Protein AF-A0A7C6F4A1-F1 (afdb_monomer)

Radius of gyration: 20.86 Å; Cα contacts (8 Å, |Δi|>4): 206; chains: 1; bounding box: 48×62×69 Å

Secondary structure (DSSP, 8-state):
-------PPPPP------------------------EEEEEETTEEEEE--HHHHTTHHHHHHHHHHHHTT-HHHHHHHHHHHHHH-TT-HHHHHHHHHHHHHTT-HHHHHHHHHHHHHHHHHHH-TT--SB--TTSGGGHHHHHHHHHHHHHHHHTT-HHHHHHHHHHHHHH-TT-TT-HHHHTS--

pLDDT: mean 87.5, std 19.45, range [38.66, 98.88]

Structure (mmCIF, N/CA/C/O backbone):
data_AF-A0A7C6F4A1-F1
#
_entry.id   AF-A0A7C6F4A1-F1
#
loop_
_atom_site.group_PDB
_atom_site.id
_atom_site.type_symbol
_atom_site.label_atom_id
_atom_site.label_alt_id
_atom_site.label_comp_id
_atom_site.label_asym_id
_atom_site.label_entity_id
_atom_site.label_seq_id
_atom_site.pdbx_PDB_ins_code
_atom_site.Cartn_x
_atom_site.Cartn_y
_atom_site.Cartn_z
_atom_site.occupancy
_atom_site.B_iso_or_equiv
_atom_site.auth_seq_id
_atom_site.auth_comp_id
_atom_site.auth_asym_id
_atom_site.auth_atom_id
_atom_site.pdbx_PDB_model_num
ATOM 1 N N . MET A 1 1 ? 28.419 -40.756 49.814 1.00 47.19 1 MET A N 1
ATOM 2 C CA . MET A 1 1 ? 27.558 -40.679 48.617 1.00 47.19 1 MET A CA 1
ATOM 3 C C . MET A 1 1 ? 27.209 -39.220 48.431 1.00 47.19 1 MET A C 1
ATOM 5 O O . MET A 1 1 ? 26.424 -38.688 49.200 1.00 47.19 1 MET A O 1
ATOM 9 N N . GLY A 1 2 ? 27.946 -38.553 47.544 1.00 44.50 2 GLY A N 1
ATOM 10 C CA . GLY A 1 2 ? 27.737 -37.148 47.222 1.00 44.50 2 GLY A CA 1
ATOM 11 C C . GLY A 1 2 ? 26.654 -37.008 46.161 1.00 44.50 2 GLY A C 1
ATOM 12 O O . GLY A 1 2 ? 26.571 -37.819 45.241 1.00 44.50 2 GLY A O 1
ATOM 13 N N . SER A 1 3 ? 25.837 -35.975 46.292 1.00 51.97 3 SER A N 1
ATOM 14 C CA . SER A 1 3 ? 25.006 -35.467 45.207 1.00 51.97 3 SER A CA 1
ATOM 15 C C . SER A 1 3 ? 25.102 -33.952 45.277 1.00 51.97 3 SER A C 1
ATOM 17 O O . SER A 1 3 ? 24.502 -33.308 46.131 1.00 51.97 3 SER A O 1
ATOM 19 N N . GLN A 1 4 ? 26.003 -33.431 44.448 1.00 40.75 4 GLN A N 1
ATOM 20 C CA . GLN A 1 4 ? 26.103 -32.024 44.102 1.00 40.75 4 GLN A CA 1
ATOM 21 C C . GLN A 1 4 ? 24.982 -31.751 43.099 1.00 40.75 4 GLN A C 1
ATOM 23 O O . GLN A 1 4 ? 24.929 -32.395 42.054 1.00 40.75 4 GLN A O 1
ATOM 28 N N . SER A 1 5 ? 24.071 -30.849 43.446 1.00 46.41 5 SER A N 1
ATOM 29 C CA . SER A 1 5 ? 23.082 -30.307 42.517 1.00 46.41 5 SER A CA 1
ATOM 30 C C . SER A 1 5 ? 23.697 -29.060 41.895 1.00 46.41 5 SER A C 1
ATOM 32 O O . SER A 1 5 ? 24.007 -28.107 42.608 1.00 46.41 5 SER A O 1
ATOM 34 N N . GLU A 1 6 ? 23.939 -29.114 40.591 1.00 46.62 6 GLU A N 1
ATOM 35 C CA . GLU A 1 6 ? 24.516 -28.034 39.799 1.00 46.62 6 GLU A CA 1
ATOM 36 C C . GLU A 1 6 ? 23.512 -26.882 39.666 1.00 46.62 6 GLU A C 1
ATOM 38 O O . GLU A 1 6 ? 22.433 -27.028 39.091 1.00 46.62 6 GLU A O 1
ATOM 43 N N . ASP A 1 7 ? 23.882 -25.737 40.232 1.00 44.16 7 ASP A N 1
ATOM 44 C CA . ASP A 1 7 ? 23.191 -24.459 40.100 1.00 44.16 7 ASP A CA 1
ATOM 45 C C . ASP A 1 7 ? 23.515 -23.887 38.708 1.00 44.16 7 ASP A C 1
ATOM 47 O O . ASP A 1 7 ? 24.659 -23.535 38.409 1.00 44.16 7 ASP A O 1
ATOM 51 N N . SER A 1 8 ? 22.533 -23.895 37.806 1.00 45.47 8 SER A N 1
ATOM 52 C CA . SER A 1 8 ? 22.678 -23.371 36.443 1.00 45.47 8 SER A CA 1
ATOM 53 C C . SER A 1 8 ? 22.499 -21.847 36.452 1.00 45.47 8 SER A C 1
ATOM 55 O O . SER A 1 8 ? 21.488 -21.375 36.970 1.00 45.47 8 SER A O 1
ATOM 57 N N . PRO A 1 9 ? 23.410 -21.047 35.865 1.00 46.56 9 PRO A N 1
ATOM 58 C CA . PRO A 1 9 ? 23.276 -19.595 35.885 1.00 46.56 9 PRO A CA 1
ATOM 59 C C . PRO A 1 9 ? 22.178 -19.118 34.919 1.00 46.56 9 PRO A C 1
ATOM 61 O O . PRO A 1 9 ? 22.153 -19.496 33.746 1.00 46.56 9 PRO A O 1
ATOM 64 N N . GLU A 1 10 ? 21.286 -18.253 35.417 1.00 45.31 10 GLU A N 1
ATOM 65 C CA . GLU A 1 10 ? 20.300 -17.504 34.625 1.00 45.31 10 GLU A CA 1
ATOM 66 C C . GLU A 1 10 ? 20.962 -16.745 33.452 1.00 45.31 10 GLU A C 1
ATOM 68 O O . GLU A 1 10 ? 22.043 -16.166 33.614 1.00 45.31 10 GLU A O 1
ATOM 73 N N . PRO A 1 11 ? 20.310 -16.660 32.276 1.00 47.09 11 PRO A N 1
ATOM 74 C CA . PRO A 1 11 ? 20.802 -15.836 31.183 1.00 47.09 11 PRO A CA 1
ATOM 75 C C . PRO A 1 11 ? 20.641 -14.339 31.517 1.00 47.09 11 PRO A C 1
ATOM 77 O O . PRO A 1 11 ? 19.654 -13.934 32.140 1.00 47.09 11 PRO A O 1
ATOM 80 N N . PRO A 1 12 ? 21.576 -13.473 31.085 1.00 42.53 12 PRO A N 1
ATOM 81 C CA . PRO A 1 12 ? 21.549 -12.064 31.443 1.00 42.53 12 PRO A CA 1
ATOM 82 C C . PRO A 1 12 ? 20.370 -11.342 30.779 1.00 42.53 12 PRO A C 1
ATOM 84 O O . PRO A 1 12 ? 20.200 -11.363 29.558 1.00 42.53 12 PRO A O 1
ATOM 87 N N . LYS A 1 13 ? 19.584 -10.640 31.602 1.00 45.97 13 LYS A N 1
ATOM 88 C CA . LYS A 1 13 ? 18.534 -9.706 31.177 1.00 45.97 13 LYS A CA 1
ATOM 89 C C . LYS A 1 13 ? 19.158 -8.605 30.316 1.00 45.97 13 LYS A C 1
ATOM 91 O O . LYS A 1 13 ? 19.890 -7.755 30.823 1.00 45.97 13 LYS A O 1
ATOM 96 N N . LYS A 1 14 ? 18.869 -8.612 29.010 1.00 43.69 14 LYS A N 1
ATOM 97 C CA . LYS A 1 14 ? 19.239 -7.521 28.101 1.00 43.69 14 LYS A CA 1
ATOM 98 C C . LYS A 1 14 ? 18.488 -6.259 28.520 1.00 43.69 14 LYS A C 1
ATOM 100 O O . LYS A 1 14 ? 17.294 -6.121 28.288 1.00 43.69 14 LYS A O 1
ATOM 105 N N . GLN A 1 15 ? 19.210 -5.338 29.147 1.00 43.59 15 GLN A N 1
ATOM 106 C CA . GLN A 1 15 ? 18.779 -3.960 29.331 1.00 43.59 15 GLN A CA 1
ATOM 107 C C . GLN A 1 15 ? 18.707 -3.295 27.947 1.00 43.59 15 GLN A C 1
ATOM 109 O O . GLN A 1 15 ? 19.737 -2.903 27.397 1.00 43.59 15 GLN A O 1
ATOM 114 N N . SER A 1 16 ? 17.509 -3.158 27.373 1.00 44.34 16 SER A N 1
ATOM 115 C CA . SER A 1 16 ? 17.256 -2.266 26.236 1.00 44.34 16 SER A CA 1
ATOM 116 C C . SER A 1 16 ? 17.338 -0.819 26.728 1.00 44.34 16 SER A C 1
ATOM 118 O O . SER A 1 16 ? 16.370 -0.149 27.086 1.00 44.34 16 SER A O 1
ATOM 120 N N . GLY A 1 17 ? 18.577 -0.349 26.847 1.00 38.66 17 GLY A N 1
ATOM 121 C CA . GLY A 1 17 ? 18.895 1.013 27.223 1.00 38.66 17 GLY A CA 1
ATOM 122 C C . GLY A 1 17 ? 18.359 1.999 26.192 1.00 38.66 17 GLY A C 1
ATOM 123 O O . GLY A 1 17 ? 18.899 2.114 25.096 1.00 38.66 17 GLY A O 1
ATOM 124 N N . LYS A 1 18 ? 17.334 2.752 26.605 1.00 48.25 18 LYS A N 1
ATOM 125 C CA . LYS A 1 18 ? 17.056 4.152 26.250 1.00 48.25 18 LYS A CA 1
ATOM 126 C C . LYS A 1 18 ? 18.139 4.782 25.361 1.00 48.25 18 LYS A C 1
ATOM 128 O O . LYS A 1 18 ? 19.114 5.346 25.855 1.00 48.25 18 LYS A O 1
ATOM 133 N N . ARG A 1 1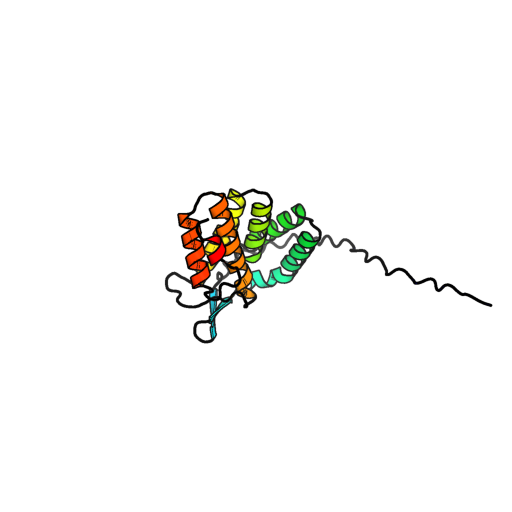9 ? 17.896 4.819 24.054 1.00 46.09 19 ARG A N 1
ATOM 134 C CA . ARG A 1 19 ? 18.470 5.835 23.168 1.00 46.09 19 ARG A CA 1
ATOM 135 C C . ARG A 1 19 ? 17.330 6.569 22.484 1.00 46.09 19 ARG A C 1
ATOM 137 O O . ARG A 1 19 ? 17.070 6.381 21.309 1.00 46.09 19 ARG A O 1
ATOM 144 N N . ARG A 1 20 ? 16.684 7.458 23.249 1.00 49.28 20 ARG A N 1
ATOM 145 C CA . ARG A 1 20 ? 15.907 8.579 22.702 1.00 49.28 20 ARG A CA 1
ATOM 146 C C . ARG A 1 20 ? 16.865 9.385 21.818 1.00 49.28 20 ARG A C 1
ATOM 148 O O . ARG A 1 20 ? 17.638 10.194 22.331 1.00 49.28 20 ARG A O 1
ATOM 155 N N . ARG A 1 21 ? 16.911 9.097 20.516 1.00 49.59 21 ARG A N 1
ATOM 156 C CA . ARG A 1 21 ? 17.791 9.797 19.576 1.00 49.59 21 ARG A CA 1
ATOM 157 C C . ARG A 1 21 ? 17.196 11.169 19.283 1.00 49.59 21 ARG A C 1
ATOM 159 O O . ARG A 1 21 ? 16.275 11.340 18.497 1.00 49.59 21 ARG A O 1
ATOM 166 N N . SER A 1 22 ? 17.768 12.165 19.948 1.00 44.25 22 SER A N 1
ATOM 167 C CA . SER A 1 22 ? 17.528 13.598 19.789 1.00 44.25 22 SER A CA 1
ATOM 168 C C . SER A 1 22 ? 18.050 14.159 18.451 1.00 44.25 22 SER A C 1
ATOM 170 O O . SER A 1 22 ? 18.791 15.138 18.444 1.00 44.25 22 SER A O 1
ATOM 172 N N . TRP A 1 23 ? 17.698 13.558 17.311 1.00 42.97 23 TRP A N 1
ATOM 173 C CA . TRP A 1 23 ? 18.156 14.007 15.982 1.00 42.97 23 TRP A CA 1
ATOM 174 C C . TRP A 1 23 ? 17.093 14.769 15.174 1.00 42.97 23 TRP A C 1
ATOM 176 O O . TRP A 1 23 ? 17.261 15.023 13.981 1.00 42.97 23 TRP A O 1
ATOM 186 N N . ARG A 1 24 ? 16.025 15.227 15.836 1.00 58.34 24 ARG A N 1
ATOM 187 C CA . ARG A 1 24 ? 15.023 16.133 15.258 1.00 58.34 24 ARG A CA 1
ATOM 188 C C . ARG A 1 24 ? 15.577 17.558 15.151 1.00 58.34 24 ARG A C 1
ATOM 190 O O . ARG A 1 24 ? 15.291 18.381 16.009 1.00 58.34 24 ARG A O 1
ATOM 197 N N . ALA A 1 25 ? 16.383 17.827 14.125 1.00 50.88 25 ALA A N 1
ATOM 198 C CA . ALA A 1 25 ? 16.478 19.134 13.461 1.00 50.88 25 ALA A CA 1
ATOM 199 C C . ALA A 1 25 ? 17.537 19.098 12.351 1.00 50.88 25 ALA A C 1
ATOM 201 O O . ALA A 1 25 ? 18.690 19.489 12.540 1.00 50.88 25 ALA A O 1
ATOM 202 N N . ARG A 1 26 ? 17.132 18.698 11.146 1.00 51.25 26 ARG A N 1
ATOM 203 C CA . ARG A 1 26 ? 17.744 19.256 9.940 1.00 51.25 26 ARG A CA 1
ATOM 204 C C . ARG A 1 26 ? 16.689 19.342 8.853 1.00 51.25 26 ARG A C 1
ATOM 206 O O . ARG A 1 26 ? 16.583 18.446 8.025 1.00 51.25 26 ARG A O 1
ATOM 213 N N . GLU A 1 27 ? 15.927 20.434 8.875 1.00 51.59 27 GLU A N 1
ATOM 214 C CA . GLU A 1 27 ? 15.085 20.841 7.751 1.00 51.59 27 GLU A CA 1
ATOM 215 C C . GLU A 1 27 ? 15.966 20.940 6.501 1.00 51.59 27 GLU A C 1
ATOM 217 O O . GLU A 1 27 ? 16.754 21.873 6.321 1.00 51.59 27 GLU A O 1
ATOM 222 N N . LYS A 1 28 ? 15.888 19.922 5.646 1.00 53.34 28 LYS A N 1
ATOM 223 C CA . LYS A 1 28 ? 16.421 19.977 4.290 1.00 53.34 28 LYS A CA 1
ATOM 224 C C . LYS A 1 28 ? 15.253 20.270 3.364 1.00 53.34 28 LYS A C 1
ATOM 226 O O . LYS A 1 28 ? 14.220 19.613 3.447 1.00 53.34 28 LYS A O 1
ATOM 231 N N . LYS A 1 29 ? 15.441 21.256 2.481 1.00 46.91 29 LYS A N 1
ATOM 232 C CA . LYS A 1 29 ? 14.526 21.575 1.377 1.00 46.91 29 LYS A CA 1
ATOM 233 C C . LYS A 1 29 ? 14.031 20.281 0.722 1.00 46.91 29 LYS A C 1
ATOM 235 O O . LYS A 1 29 ? 14.847 19.447 0.334 1.00 46.91 29 LYS A O 1
ATOM 240 N N . HIS A 1 30 ? 12.710 20.143 0.608 1.00 51.19 30 HIS A N 1
ATOM 241 C CA . HIS A 1 30 ? 12.054 19.070 -0.134 1.00 51.19 30 HIS A CA 1
ATOM 242 C C . HIS A 1 30 ? 12.390 19.209 -1.622 1.00 51.19 30 HIS A C 1
ATOM 244 O O . HIS A 1 30 ? 11.673 19.846 -2.388 1.00 51.19 30 HIS A O 1
ATOM 250 N N . GLU A 1 31 ? 13.522 18.647 -2.028 1.00 51.34 31 GLU A N 1
ATOM 251 C CA . GLU A 1 31 ? 13.793 18.365 -3.429 1.00 51.34 31 GLU A CA 1
ATOM 252 C C . GLU A 1 31 ? 12.828 17.248 -3.846 1.00 51.34 31 GLU A C 1
ATOM 254 O O . GLU A 1 31 ? 12.751 16.216 -3.169 1.00 51.34 31 GLU A O 1
ATOM 259 N N . GLN A 1 32 ? 12.032 17.486 -4.895 1.00 51.94 32 GLN A N 1
ATOM 260 C CA . GLN A 1 32 ? 11.095 16.495 -5.424 1.00 51.94 32 GLN A CA 1
ATOM 261 C C . GLN A 1 32 ? 11.903 15.265 -5.831 1.00 51.94 32 GLN A C 1
ATOM 263 O O . GLN A 1 32 ? 12.613 15.266 -6.835 1.00 51.94 32 GLN A O 1
ATOM 268 N N . SER A 1 33 ? 11.862 14.236 -4.989 1.00 57.16 33 SER A N 1
ATOM 269 C CA . SER A 1 33 ? 12.542 12.986 -5.281 1.00 57.16 33 SER A CA 1
ATOM 270 C C . SER A 1 33 ? 11.823 12.329 -6.458 1.00 57.16 33 SER A C 1
ATOM 272 O O . SER A 1 33 ? 10.591 12.371 -6.499 1.00 57.16 33 SER A O 1
ATOM 274 N N . PRO A 1 34 ? 12.548 11.732 -7.423 1.00 68.75 34 PRO A N 1
ATOM 275 C CA . PRO A 1 34 ? 11.898 10.910 -8.438 1.00 68.75 34 PRO A CA 1
ATOM 276 C C . PRO A 1 34 ? 11.061 9.856 -7.709 1.00 68.75 34 PRO A C 1
ATOM 278 O O . PRO A 1 34 ? 11.561 9.278 -6.748 1.00 68.75 34 PRO A O 1
ATOM 281 N N . GLY A 1 35 ? 9.798 9.673 -8.105 1.00 88.50 35 GLY A N 1
ATOM 282 C CA . GLY A 1 35 ? 8.870 8.747 -7.448 1.00 88.50 35 GLY A CA 1
ATOM 283 C C . GLY A 1 35 ? 9.303 7.279 -7.549 1.00 88.50 35 GLY A C 1
ATOM 284 O O . GLY A 1 35 ? 10.360 6.952 -8.093 1.00 88.50 35 GLY A O 1
ATOM 285 N N . ILE A 1 36 ? 8.478 6.370 -7.027 1.00 95.88 36 ILE A N 1
ATOM 286 C CA . ILE A 1 36 ? 8.701 4.926 -7.193 1.00 95.88 36 ILE A CA 1
ATOM 287 C C . ILE A 1 36 ? 8.601 4.577 -8.682 1.00 95.88 36 ILE A C 1
ATOM 289 O O . ILE A 1 36 ? 7.742 5.087 -9.398 1.00 95.88 36 ILE A O 1
ATOM 293 N N . THR A 1 37 ? 9.489 3.704 -9.148 1.00 96.62 37 THR A N 1
ATOM 294 C CA . THR A 1 37 ? 9.519 3.215 -10.534 1.00 96.62 37 THR A CA 1
ATOM 295 C C . THR A 1 37 ? 9.604 1.695 -10.550 1.00 96.62 37 THR A C 1
ATOM 297 O O . THR A 1 37 ? 9.780 1.072 -9.504 1.00 96.62 37 THR A O 1
ATOM 300 N N . VAL A 1 38 ? 9.496 1.082 -11.726 1.00 97.44 38 VAL A N 1
ATOM 301 C CA . VAL A 1 38 ? 9.747 -0.352 -11.914 1.00 97.44 38 VAL A CA 1
ATOM 302 C C . VAL A 1 38 ? 11.010 -0.591 -12.732 1.00 97.44 38 VAL A C 1
ATOM 304 O O . VAL A 1 38 ? 11.319 0.148 -13.667 1.00 97.44 38 VAL A O 1
ATOM 307 N N . ARG A 1 39 ? 11.725 -1.669 -12.412 1.00 97.31 39 ARG A N 1
ATOM 308 C CA . ARG A 1 39 ? 12.865 -2.171 -13.184 1.00 97.31 39 ARG A CA 1
ATOM 309 C C . ARG A 1 39 ? 12.626 -3.616 -13.582 1.00 97.31 39 ARG A C 1
ATOM 311 O O . ARG A 1 39 ? 12.240 -4.434 -12.754 1.00 97.31 39 ARG A O 1
ATOM 318 N N . ARG A 1 40 ? 12.897 -3.931 -14.848 1.00 97.75 40 ARG A N 1
ATOM 319 C CA . ARG A 1 40 ? 12.881 -5.302 -15.366 1.00 97.75 40 ARG A CA 1
ATOM 320 C C . ARG A 1 40 ? 14.071 -6.082 -14.808 1.00 97.75 40 ARG A C 1
ATOM 322 O O . ARG A 1 40 ? 15.195 -5.589 -14.876 1.00 97.75 40 ARG A O 1
ATOM 329 N N . ILE A 1 41 ? 13.819 -7.282 -14.293 1.00 96.94 41 ILE A N 1
ATOM 330 C CA . ILE A 1 41 ? 14.845 -8.171 -13.721 1.00 96.94 41 ILE A CA 1
ATOM 331 C C . ILE A 1 41 ? 15.058 -9.402 -14.593 1.00 96.94 41 ILE A C 1
ATOM 333 O O . ILE A 1 41 ? 16.193 -9.810 -14.809 1.00 96.94 41 ILE A O 1
ATOM 337 N N . ASP A 1 42 ? 13.979 -9.956 -15.130 1.00 94.38 42 ASP A N 1
ATOM 338 C CA . ASP A 1 42 ? 14.004 -11.043 -16.105 1.00 94.38 42 ASP A CA 1
ATOM 339 C C . ASP A 1 42 ? 12.729 -10.973 -16.944 1.00 94.38 42 ASP A C 1
ATOM 341 O 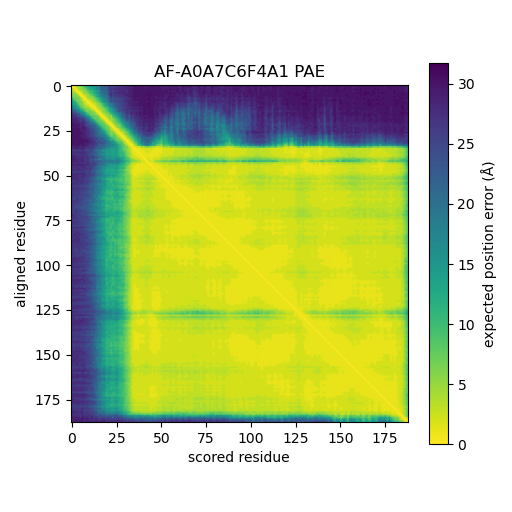O . ASP A 1 42 ? 11.726 -10.518 -16.418 1.00 94.38 42 ASP A O 1
ATOM 345 N N . ASN A 1 43 ? 12.742 -11.403 -18.211 1.00 94.25 43 ASN A N 1
ATOM 346 C CA . ASN A 1 43 ? 11.542 -11.597 -19.041 1.00 94.25 43 ASN A CA 1
ATOM 347 C C . ASN A 1 43 ? 10.405 -10.593 -18.767 1.00 94.25 43 ASN A C 1
ATOM 349 O O . ASN A 1 43 ? 10.553 -9.411 -19.054 1.00 94.25 43 ASN A O 1
ATOM 353 N N . ASP A 1 44 ? 9.294 -11.037 -18.202 1.00 95.69 44 ASP A N 1
ATOM 354 C CA . ASP A 1 44 ? 8.150 -10.220 -17.814 1.00 95.69 44 ASP A CA 1
ATOM 355 C C . ASP A 1 44 ? 8.129 -9.883 -16.311 1.00 95.69 44 ASP A C 1
ATOM 357 O O . ASP A 1 44 ? 7.143 -9.351 -15.823 1.00 95.69 44 ASP A O 1
ATOM 361 N N . VAL A 1 45 ? 9.194 -10.175 -15.568 1.00 97.94 45 VAL A N 1
ATOM 362 C CA . VAL A 1 45 ? 9.341 -9.978 -14.123 1.00 97.94 45 VAL A CA 1
ATOM 363 C C . VAL A 1 45 ? 10.027 -8.652 -13.810 1.00 97.94 45 VAL A C 1
ATOM 365 O O . VAL A 1 45 ? 11.143 -8.362 -14.256 1.00 97.94 45 VAL A O 1
ATOM 368 N N . PHE A 1 46 ? 9.371 -7.871 -12.961 1.00 98.62 46 PHE A N 1
ATOM 369 C CA . PHE A 1 46 ? 9.817 -6.560 -12.526 1.00 98.62 46 PHE A CA 1
ATOM 370 C C . PHE A 1 46 ? 9.915 -6.489 -11.006 1.00 98.62 46 PHE A C 1
ATOM 372 O O . PHE A 1 46 ? 9.332 -7.285 -10.261 1.00 98.62 46 PHE A O 1
ATOM 379 N N . GLU A 1 47 ? 10.648 -5.486 -10.551 1.00 98.38 47 GLU A N 1
ATOM 380 C CA . GLU A 1 47 ? 10.682 -5.090 -9.156 1.00 98.38 47 GLU A CA 1
ATOM 381 C C . GLU A 1 47 ? 10.513 -3.579 -9.005 1.00 98.38 47 GLU A C 1
ATOM 383 O O . GLU A 1 47 ? 10.895 -2.809 -9.895 1.00 98.38 47 GLU A O 1
ATOM 388 N N . LEU A 1 48 ? 9.964 -3.155 -7.868 1.00 98.06 48 LEU A N 1
ATOM 389 C CA . LEU A 1 48 ? 9.913 -1.747 -7.500 1.00 98.06 48 LEU A CA 1
ATOM 390 C C . LEU A 1 48 ? 11.318 -1.221 -7.195 1.00 98.06 48 LEU A C 1
ATOM 392 O O . LEU A 1 48 ? 12.108 -1.833 -6.472 1.00 98.06 48 LEU A O 1
ATOM 396 N N . VAL A 1 49 ? 11.606 -0.038 -7.726 1.00 97.19 49 VAL A N 1
ATOM 397 C CA . VAL A 1 49 ? 12.807 0.738 -7.443 1.00 97.19 49 VAL A CA 1
ATOM 398 C C . VAL A 1 49 ? 12.393 1.988 -6.690 1.00 97.19 49 VAL A C 1
ATOM 400 O O . VAL A 1 49 ? 11.722 2.875 -7.222 1.00 97.19 49 VAL A O 1
ATOM 403 N N . PHE A 1 50 ? 12.826 2.046 -5.435 1.00 95.38 50 PHE A N 1
ATOM 404 C CA . PHE A 1 50 ? 12.506 3.143 -4.539 1.00 95.38 50 P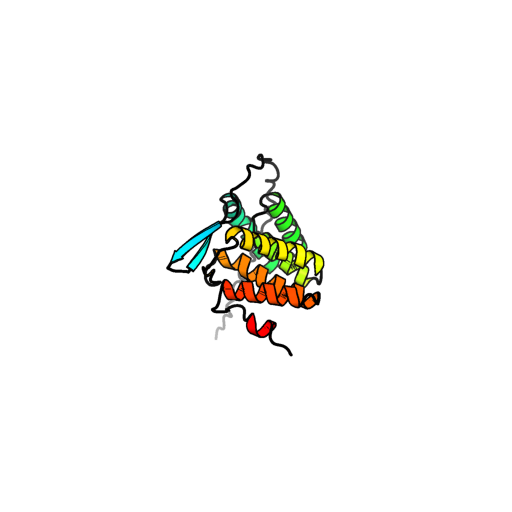HE A CA 1
ATOM 405 C C . PHE A 1 50 ? 13.486 4.318 -4.677 1.00 95.38 50 PHE A C 1
ATOM 407 O O . PHE A 1 50 ? 14.676 4.114 -4.976 1.00 95.38 50 PHE A O 1
ATOM 414 N N . PRO A 1 51 ? 13.023 5.550 -4.395 1.00 93.31 51 PRO A N 1
ATOM 415 C CA . PRO A 1 51 ? 13.883 6.724 -4.333 1.00 93.31 51 PRO A CA 1
ATOM 416 C C . PRO A 1 51 ? 15.004 6.530 -3.306 1.00 93.31 51 PRO A C 1
ATOM 418 O O . PRO A 1 51 ? 14.858 5.802 -2.323 1.00 93.31 51 PRO A O 1
ATOM 421 N N . ARG A 1 52 ? 16.136 7.226 -3.482 1.00 92.06 52 ARG A N 1
ATOM 422 C CA . ARG A 1 52 ? 17.248 7.154 -2.514 1.00 92.06 52 ARG A CA 1
ATOM 423 C C . ARG A 1 52 ? 16.794 7.501 -1.095 1.00 92.06 52 ARG A C 1
ATOM 425 O O . ARG A 1 52 ? 17.287 6.885 -0.159 1.00 92.06 52 ARG A O 1
ATOM 432 N N . LYS A 1 53 ? 15.866 8.454 -0.959 1.00 91.31 53 LYS A N 1
ATOM 433 C CA . LYS A 1 53 ? 15.341 8.902 0.332 1.00 91.31 53 LYS A CA 1
ATOM 434 C C . LYS A 1 53 ? 14.662 7.764 1.105 1.00 91.31 53 LYS A C 1
ATOM 436 O O . LYS A 1 53 ? 14.944 7.618 2.282 1.00 91.31 53 LYS A O 1
ATOM 441 N N . VAL A 1 54 ? 13.894 6.899 0.438 1.00 93.75 54 VAL A N 1
ATOM 442 C CA . VAL A 1 54 ? 13.284 5.705 1.059 1.00 93.75 54 VAL A CA 1
ATOM 443 C C . VAL A 1 54 ? 14.342 4.773 1.647 1.00 93.75 54 VAL A C 1
ATOM 445 O O . VAL A 1 54 ? 14.213 4.338 2.782 1.00 93.75 54 VAL A O 1
ATOM 448 N N . ARG A 1 55 ? 15.438 4.523 0.918 1.00 90.38 55 ARG A N 1
ATOM 449 C CA . ARG A 1 55 ? 16.527 3.656 1.405 1.00 90.38 55 ARG A CA 1
ATOM 450 C C . ARG A 1 55 ? 17.250 4.202 2.636 1.00 90.38 55 ARG A C 1
ATOM 452 O O . ARG A 1 55 ? 17.965 3.450 3.276 1.00 90.38 55 ARG A O 1
ATOM 459 N N . MET A 1 56 ? 17.131 5.498 2.925 1.00 94.50 56 MET A N 1
ATOM 460 C CA . MET A 1 56 ? 17.731 6.086 4.124 1.00 94.50 56 MET A CA 1
ATOM 461 C C . MET A 1 56 ? 16.935 5.777 5.393 1.00 94.50 56 MET A C 1
ATOM 463 O O . MET A 1 56 ? 17.493 5.955 6.465 1.00 94.50 56 MET A O 1
ATOM 467 N N . PHE A 1 57 ? 15.683 5.329 5.255 1.00 96.56 57 PHE A N 1
ATOM 468 C CA . PHE A 1 57 ? 14.781 4.998 6.358 1.00 96.56 57 PHE A CA 1
ATOM 469 C C . PHE A 1 57 ? 14.685 3.487 6.619 1.00 96.56 57 PHE A C 1
ATOM 471 O O . PHE A 1 57 ? 13.732 3.039 7.245 1.00 96.56 57 PHE A O 1
ATOM 478 N N . SER A 1 58 ? 15.619 2.673 6.103 1.00 94.88 58 SER A N 1
ATOM 479 C CA . SER A 1 58 ? 15.590 1.217 6.325 1.00 94.88 58 SER A CA 1
ATOM 480 C C . SER A 1 58 ? 15.679 0.867 7.805 1.00 94.88 58 SER A C 1
ATOM 482 O O . SER A 1 58 ? 14.907 0.043 8.279 1.00 94.88 58 SER A O 1
ATOM 484 N N . ASP A 1 59 ? 16.590 1.530 8.515 1.00 96.88 59 ASP A N 1
ATOM 485 C CA . ASP A 1 59 ? 16.843 1.283 9.932 1.00 96.88 59 ASP A CA 1
ATOM 486 C C . ASP A 1 59 ? 15.656 1.788 10.768 1.00 96.88 59 ASP A C 1
ATOM 488 O O . ASP A 1 59 ? 15.231 1.115 11.697 1.00 96.88 59 ASP A O 1
ATOM 492 N N . ASP A 1 60 ? 15.058 2.927 10.394 1.00 98.25 60 ASP A N 1
ATOM 493 C CA . ASP A 1 60 ? 13.865 3.450 11.069 1.00 98.25 60 ASP A CA 1
ATOM 494 C C . ASP A 1 60 ? 12.647 2.521 10.876 1.00 98.25 60 ASP A C 1
ATOM 496 O O . ASP A 1 60 ? 11.862 2.319 11.798 1.00 98.25 60 ASP A O 1
ATOM 500 N N . ILE A 1 61 ? 12.494 1.903 9.697 1.00 98.19 61 ILE A N 1
ATOM 501 C CA . ILE A 1 61 ? 11.457 0.884 9.460 1.00 98.19 61 ILE A CA 1
ATOM 502 C C . ILE A 1 61 ? 11.722 -0.392 10.270 1.00 98.19 61 ILE A C 1
ATOM 504 O O . ILE A 1 61 ? 10.776 -0.983 10.788 1.00 98.19 61 ILE A O 1
ATOM 508 N N . GLU A 1 62 ? 12.978 -0.819 10.410 1.00 98.06 62 GLU A N 1
ATOM 509 C CA . GLU A 1 62 ? 13.338 -1.946 11.281 1.00 98.06 62 GLU A CA 1
ATOM 510 C C . GLU A 1 62 ? 12.982 -1.647 12.748 1.00 98.06 62 GLU A C 1
ATOM 512 O O . GLU A 1 62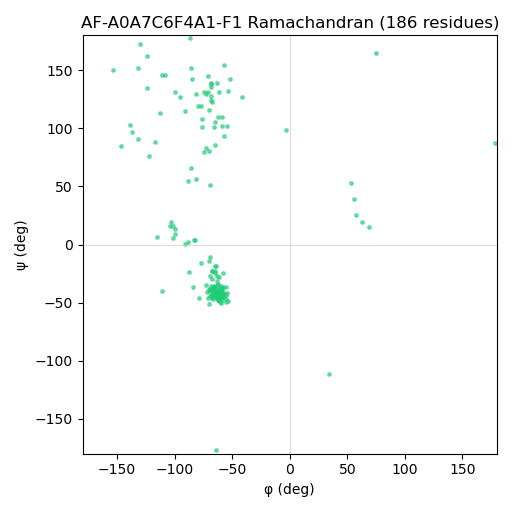 ? 12.342 -2.474 13.397 1.00 98.06 62 GLU A O 1
ATOM 517 N N . GLU A 1 63 ? 13.274 -0.434 13.235 1.00 98.25 63 GLU A N 1
ATOM 518 C CA . GLU A 1 63 ? 12.856 0.017 14.570 1.00 98.25 63 GLU A CA 1
ATOM 519 C C . GLU A 1 63 ? 11.321 0.009 14.727 1.00 98.25 63 GLU A C 1
ATOM 521 O O . GLU A 1 63 ? 10.813 -0.401 15.772 1.00 98.25 63 GLU A O 1
ATOM 526 N N . VAL A 1 64 ? 10.556 0.389 13.694 1.00 98.44 64 VAL A N 1
ATOM 527 C CA . VAL A 1 64 ? 9.085 0.271 13.714 1.00 98.44 64 VAL A CA 1
ATOM 528 C C . VAL A 1 64 ? 8.639 -1.189 13.829 1.00 98.44 64 VAL A C 1
ATOM 530 O O . VAL A 1 64 ? 7.731 -1.481 14.606 1.00 98.44 64 VAL A O 1
ATOM 533 N N . HIS A 1 65 ? 9.247 -2.121 13.090 1.00 98.44 65 HIS A N 1
ATOM 534 C CA . HIS A 1 65 ? 8.915 -3.547 13.218 1.00 98.44 65 HIS A CA 1
ATOM 535 C C . HIS A 1 65 ? 9.183 -4.067 14.634 1.00 98.44 65 HIS A C 1
ATOM 537 O O . HIS A 1 65 ? 8.354 -4.805 15.170 1.00 98.44 65 HIS A O 1
ATOM 543 N N . ASP A 1 66 ? 10.272 -3.629 15.269 1.00 98.31 66 ASP A N 1
ATOM 544 C CA . ASP A 1 66 ? 10.552 -3.941 16.673 1.00 98.31 66 ASP A CA 1
ATOM 545 C C . ASP A 1 66 ? 9.467 -3.384 17.608 1.00 98.31 66 ASP A C 1
ATOM 547 O O . ASP A 1 66 ? 8.997 -4.110 18.486 1.00 98.31 66 ASP A O 1
ATOM 551 N N . MET A 1 67 ? 9.012 -2.141 17.411 1.00 98.38 67 MET A N 1
ATOM 552 C CA . MET A 1 67 ? 7.902 -1.563 18.190 1.00 98.38 67 MET A CA 1
ATOM 553 C C . MET A 1 67 ? 6.622 -2.397 18.042 1.00 98.38 67 MET A C 1
ATOM 555 O O . MET A 1 67 ? 5.972 -2.722 19.035 1.00 98.38 67 MET A O 1
ATOM 559 N N . LEU A 1 68 ? 6.275 -2.799 16.813 1.00 97.88 68 LEU A N 1
ATOM 560 C CA . LEU A 1 68 ? 5.094 -3.628 16.544 1.00 97.88 68 LEU A CA 1
ATOM 561 C C . LEU A 1 68 ? 5.206 -5.014 17.192 1.00 97.88 68 LEU A C 1
ATOM 563 O O . LEU A 1 68 ? 4.223 -5.512 17.738 1.00 97.88 68 LEU A O 1
ATOM 567 N N . ALA A 1 69 ? 6.396 -5.622 17.186 1.00 97.50 69 ALA A N 1
ATOM 568 C CA . ALA A 1 69 ? 6.647 -6.909 17.838 1.00 97.50 69 ALA A CA 1
ATOM 569 C C . ALA A 1 69 ? 6.504 -6.852 19.371 1.00 97.50 69 ALA A C 1
ATOM 571 O O . ALA A 1 69 ? 6.223 -7.875 19.994 1.00 97.50 69 ALA A O 1
ATOM 572 N N . HIS A 1 70 ? 6.669 -5.670 19.971 1.00 97.81 70 HIS A N 1
ATOM 573 C CA . HIS A 1 70 ? 6.465 -5.420 21.402 1.00 97.81 70 HIS A CA 1
ATOM 574 C C . HIS A 1 70 ? 5.105 -4.773 21.714 1.00 97.81 70 HIS A C 1
ATOM 576 O O . HIS A 1 70 ? 4.901 -4.300 22.830 1.00 97.81 70 HIS A O 1
ATOM 582 N N . GLU A 1 71 ? 4.176 -4.758 20.749 1.00 97.25 71 GLU A N 1
ATOM 583 C CA . GLU A 1 71 ? 2.836 -4.170 20.885 1.00 97.25 71 GLU A CA 1
ATOM 584 C C . GLU A 1 71 ? 2.849 -2.672 21.262 1.00 97.25 71 GLU A C 1
ATOM 586 O O . GLU A 1 71 ? 1.887 -2.137 21.817 1.00 97.25 71 GLU A O 1
ATOM 591 N N . GLU A 1 72 ? 3.922 -1.951 20.925 1.00 97.88 72 GLU A N 1
ATOM 592 C CA . GLU A 1 72 ? 4.067 -0.510 21.155 1.00 97.88 72 GLU A CA 1
ATOM 593 C C . GLU A 1 72 ? 3.351 0.299 20.051 1.00 97.88 72 GLU A C 1
ATOM 595 O O . GLU A 1 72 ? 3.946 1.126 19.359 1.00 97.88 72 GLU A O 1
ATOM 600 N N . TRP A 1 73 ? 2.049 0.045 19.863 1.00 96.31 73 TRP A N 1
ATOM 601 C CA . TRP A 1 73 ? 1.265 0.531 18.717 1.00 96.31 73 TRP A CA 1
ATOM 602 C C . TRP A 1 73 ? 1.264 2.053 18.561 1.00 96.31 73 TRP A C 1
ATOM 604 O O . TRP A 1 73 ? 1.441 2.550 17.451 1.00 96.31 73 TRP A O 1
ATOM 614 N N . ASP A 1 74 ? 1.076 2.796 19.653 1.00 96.81 74 ASP A N 1
ATOM 615 C CA . ASP A 1 74 ? 1.021 4.263 19.608 1.00 96.81 74 ASP A CA 1
ATOM 616 C C . ASP A 1 74 ? 2.372 4.860 19.191 1.00 96.81 74 ASP A C 1
ATOM 618 O O . ASP A 1 74 ? 2.423 5.796 18.393 1.00 96.81 74 ASP A O 1
ATOM 622 N N . LEU A 1 75 ? 3.473 4.274 19.675 1.00 97.62 75 LEU A N 1
ATOM 623 C CA . LEU A 1 75 ? 4.822 4.704 19.316 1.00 97.62 75 LEU A CA 1
ATOM 624 C C . LEU A 1 75 ? 5.130 4.389 17.848 1.00 97.62 75 LEU A C 1
ATOM 626 O O . LEU A 1 75 ? 5.644 5.250 17.136 1.00 97.62 75 LEU A O 1
ATOM 630 N N . ALA A 1 76 ? 4.754 3.194 17.381 1.00 98.38 76 ALA A N 1
ATOM 631 C CA . ALA A 1 76 ? 4.895 2.812 15.981 1.00 98.38 76 ALA A CA 1
ATOM 632 C C . ALA A 1 76 ? 4.107 3.755 15.057 1.00 98.38 76 ALA A C 1
ATOM 634 O O . ALA A 1 76 ? 4.626 4.187 14.030 1.00 98.38 76 ALA A O 1
ATOM 635 N N . VAL A 1 77 ? 2.873 4.121 15.426 1.00 98.62 77 VAL A N 1
ATOM 636 C CA . VAL A 1 77 ? 2.060 5.083 14.663 1.00 98.62 77 VAL A CA 1
ATOM 637 C C . VAL A 1 77 ? 2.730 6.456 14.606 1.00 98.62 77 VAL A C 1
ATOM 639 O O . VAL A 1 77 ? 2.837 7.025 13.518 1.00 98.62 77 VAL A O 1
ATOM 642 N N . ASP A 1 78 ? 3.208 6.982 15.735 1.00 98.44 78 ASP A N 1
ATOM 643 C CA . ASP A 1 78 ? 3.899 8.276 15.782 1.00 98.44 78 ASP A CA 1
ATOM 644 C C . ASP A 1 78 ? 5.156 8.293 14.897 1.00 98.44 78 ASP A C 1
ATOM 646 O O . ASP A 1 78 ? 5.388 9.264 14.164 1.00 98.44 78 ASP A O 1
ATOM 650 N N . GLU A 1 79 ? 5.948 7.219 14.934 1.00 98.56 79 GLU A N 1
ATOM 651 C CA . GLU A 1 79 ? 7.165 7.086 14.133 1.00 98.56 79 GLU A CA 1
ATOM 652 C C . GLU A 1 79 ? 6.840 6.978 12.639 1.00 98.56 79 GLU A C 1
ATOM 654 O O . GLU A 1 79 ? 7.377 7.727 11.823 1.00 98.56 79 GLU A O 1
ATOM 659 N N . LEU A 1 80 ? 5.868 6.143 12.267 1.00 98.62 80 LEU A N 1
ATOM 660 C CA . LEU A 1 80 ? 5.401 6.005 10.887 1.00 98.62 80 LEU A CA 1
ATOM 661 C C . LEU A 1 80 ? 4.875 7.328 10.311 1.00 98.62 80 LEU A C 1
ATOM 663 O O . LEU A 1 80 ? 5.180 7.683 9.168 1.00 98.62 80 LEU A O 1
ATOM 667 N N . LEU A 1 81 ? 4.111 8.094 11.094 1.00 98.31 81 LEU A N 1
ATOM 668 C CA . LEU A 1 81 ? 3.635 9.416 10.684 1.00 98.31 81 LEU A CA 1
ATOM 669 C C . LEU A 1 81 ? 4.788 10.411 10.523 1.00 98.31 81 LEU A C 1
ATOM 671 O O . LEU A 1 81 ? 4.765 11.230 9.598 1.00 98.31 81 LEU A O 1
ATOM 675 N N . TRP A 1 82 ? 5.804 10.353 11.388 1.00 97.62 82 TRP A N 1
ATOM 676 C CA . TRP A 1 82 ? 7.014 11.156 11.224 1.00 97.62 82 TRP A CA 1
ATOM 677 C C . TRP A 1 82 ? 7.756 10.795 9.930 1.00 97.62 82 TRP A C 1
ATOM 679 O O . TRP A 1 82 ? 8.049 11.689 9.131 1.00 97.62 82 TRP A O 1
ATOM 689 N N . LEU A 1 83 ? 7.957 9.504 9.657 1.00 97.38 83 LEU A N 1
ATOM 690 C CA . LEU A 1 83 ? 8.600 9.027 8.434 1.00 97.38 83 LEU A CA 1
ATOM 691 C C . LEU A 1 83 ? 7.860 9.483 7.171 1.00 97.38 83 LEU A C 1
ATOM 693 O O . LEU A 1 83 ? 8.491 9.941 6.217 1.00 97.38 83 LEU A O 1
ATOM 697 N N . LEU A 1 84 ? 6.524 9.437 7.162 1.00 96.75 84 LEU A N 1
ATOM 698 C CA . LEU A 1 84 ? 5.724 9.884 6.016 1.00 96.75 84 LEU A CA 1
ATOM 699 C C . LEU A 1 84 ? 5.750 11.398 5.789 1.00 96.75 84 LEU A C 1
ATOM 701 O O . LEU A 1 84 ? 5.595 11.847 4.649 1.00 96.75 84 LEU A O 1
ATOM 705 N N . ARG A 1 85 ? 5.970 12.199 6.838 1.00 95.06 85 ARG A N 1
ATOM 706 C CA . ARG A 1 85 ? 6.227 13.640 6.679 1.00 95.06 85 ARG A CA 1
ATOM 707 C C . ARG A 1 85 ? 7.550 13.882 5.964 1.00 95.06 85 ARG A C 1
ATOM 709 O O . ARG A 1 85 ? 7.646 14.805 5.157 1.00 95.06 85 ARG A O 1
ATOM 716 N N . GLU A 1 86 ? 8.542 13.036 6.219 1.00 94.69 86 GLU A N 1
ATOM 717 C CA . GLU A 1 86 ? 9.839 13.122 5.563 1.00 94.69 86 GLU A CA 1
ATOM 718 C C . GLU A 1 86 ? 9.814 12.541 4.142 1.00 94.69 86 GLU A C 1
ATOM 720 O O . GLU A 1 86 ? 10.324 13.168 3.211 1.00 94.69 86 GLU A O 1
ATOM 725 N N . CYS A 1 87 ? 9.220 11.370 3.923 1.00 95.31 87 CYS A N 1
ATOM 726 C CA . CYS A 1 87 ? 9.148 10.718 2.617 1.00 95.31 87 CYS A CA 1
ATOM 727 C C . CYS A 1 87 ? 7.770 10.103 2.385 1.00 95.31 87 CYS A C 1
ATOM 729 O O . CYS A 1 87 ? 7.455 9.018 2.868 1.00 95.31 87 CYS A O 1
ATOM 731 N N . ARG A 1 88 ? 6.958 10.785 1.572 1.00 95.19 88 ARG A N 1
ATOM 732 C CA . ARG A 1 88 ? 5.594 10.343 1.250 1.00 95.19 88 ARG A CA 1
ATOM 733 C C . ARG A 1 88 ? 5.570 9.067 0.411 1.00 95.19 88 ARG A C 1
ATOM 735 O O . ARG A 1 88 ? 4.564 8.368 0.413 1.00 95.19 88 ARG A O 1
ATOM 742 N N . GLU A 1 89 ? 6.659 8.774 -0.295 1.00 94.94 89 GLU A N 1
ATOM 743 C CA . GLU A 1 89 ? 6.869 7.574 -1.108 1.00 94.94 89 GLU A CA 1
ATOM 744 C C . GLU A 1 89 ? 7.343 6.364 -0.285 1.00 94.94 89 GLU A C 1
ATOM 746 O O . GLU A 1 89 ? 7.653 5.321 -0.863 1.00 94.94 89 GLU A O 1
ATOM 751 N N . LEU A 1 90 ? 7.433 6.473 1.048 1.00 97.06 90 LEU A N 1
ATOM 752 C CA . LEU A 1 90 ? 7.782 5.351 1.916 1.00 97.06 90 LEU A CA 1
ATOM 753 C C . LEU A 1 90 ? 6.601 4.374 2.003 1.00 97.06 90 LEU A C 1
ATOM 755 O O . LEU A 1 90 ? 5.765 4.431 2.900 1.00 97.06 90 LEU A O 1
ATOM 759 N N . LEU A 1 91 ? 6.521 3.499 1.002 1.00 97.75 91 LEU A N 1
ATOM 760 C CA . LEU A 1 91 ? 5.370 2.634 0.760 1.00 97.75 91 LEU A CA 1
ATOM 761 C C . LEU A 1 91 ? 5.078 1.707 1.946 1.00 97.75 91 LEU A C 1
ATOM 763 O O . LEU A 1 91 ? 3.922 1.545 2.326 1.00 97.75 91 LEU A O 1
ATOM 767 N N . GLU A 1 92 ? 6.119 1.140 2.554 1.00 98.38 92 GLU A N 1
ATOM 768 C CA . GLU A 1 92 ? 5.981 0.269 3.724 1.00 98.38 92 GLU A CA 1
ATOM 769 C C . GLU A 1 92 ? 5.382 1.002 4.928 1.00 98.38 92 GLU A C 1
ATOM 771 O O . GLU A 1 92 ? 4.559 0.433 5.635 1.00 98.38 92 GLU A O 1
ATOM 776 N N . ALA A 1 93 ? 5.670 2.296 5.104 1.00 98.56 93 ALA A N 1
ATOM 777 C CA . ALA A 1 93 ? 5.056 3.055 6.186 1.00 98.56 93 ALA A CA 1
ATOM 778 C C . ALA A 1 93 ? 3.540 3.239 5.994 1.00 98.56 93 ALA A C 1
ATOM 780 O O . ALA A 1 93 ? 2.775 3.105 6.949 1.00 98.56 93 ALA A O 1
ATOM 781 N N . HIS A 1 94 ? 3.082 3.477 4.758 1.00 98.75 94 HIS A N 1
ATOM 782 C CA . HIS A 1 94 ? 1.643 3.475 4.453 1.00 98.75 94 HIS A CA 1
ATOM 783 C C . HIS A 1 94 ? 1.018 2.096 4.662 1.00 98.75 94 HIS A C 1
ATOM 785 O O . HIS A 1 94 ? -0.070 2.001 5.224 1.00 98.75 94 HIS A O 1
ATOM 791 N N . GLN A 1 95 ? 1.704 1.029 4.245 1.00 98.69 95 GLN A N 1
ATOM 792 C CA . GLN A 1 95 ? 1.237 -0.343 4.441 1.00 98.69 95 GLN A CA 1
ATOM 793 C C . GLN A 1 95 ? 1.034 -0.660 5.930 1.00 98.69 95 GLN A C 1
ATOM 795 O O . GLN A 1 95 ? -0.028 -1.157 6.310 1.00 98.69 95 GLN A O 1
ATOM 800 N N . LEU A 1 96 ? 2.013 -0.332 6.776 1.00 98.75 96 LEU A N 1
ATOM 801 C CA . LEU A 1 96 ? 1.955 -0.580 8.215 1.00 98.75 96 LEU A CA 1
ATOM 802 C C . LEU A 1 96 ? 0.880 0.268 8.906 1.00 98.75 96 LEU A C 1
ATOM 804 O O . LEU A 1 96 ? 0.066 -0.288 9.642 1.00 98.75 96 LEU A O 1
ATOM 808 N N . LEU A 1 97 ? 0.794 1.575 8.624 1.00 98.81 97 LEU A N 1
ATOM 809 C CA . LEU A 1 97 ? -0.274 2.430 9.171 1.00 98.81 97 LEU A CA 1
ATOM 810 C C . LEU A 1 97 ? -1.665 1.938 8.774 1.00 98.81 97 LEU A C 1
ATOM 812 O O . LEU A 1 97 ? -2.568 1.877 9.608 1.00 98.81 97 LEU A O 1
ATOM 816 N N . GLY A 1 98 ? -1.824 1.552 7.509 1.00 98.75 98 GLY A N 1
ATOM 817 C CA . GLY A 1 98 ? -3.060 0.991 6.990 1.00 98.75 98 GLY A CA 1
ATOM 818 C C . GLY A 1 98 ? -3.469 -0.292 7.708 1.00 98.75 98 GLY A C 1
ATOM 819 O O . GLY A 1 98 ? -4.618 -0.430 8.124 1.00 98.75 98 GLY A O 1
ATOM 820 N N . ARG A 1 99 ? -2.517 -1.204 7.926 1.00 98.44 99 ARG A N 1
ATOM 821 C CA . ARG A 1 99 ? -2.741 -2.456 8.659 1.00 98.44 99 ARG A CA 1
ATOM 822 C C . ARG A 1 99 ? -3.088 -2.227 10.129 1.00 98.44 99 ARG A C 1
ATOM 824 O O . ARG A 1 99 ? -4.001 -2.876 10.632 1.00 98.44 99 ARG A O 1
ATOM 831 N N . ILE A 1 100 ? -2.405 -1.303 10.807 1.00 98.50 100 ILE A N 1
ATOM 832 C CA . ILE A 1 100 ? -2.722 -0.929 12.196 1.00 98.50 100 ILE A CA 1
ATOM 833 C C . ILE A 1 100 ? -4.147 -0.370 12.269 1.00 98.50 100 ILE A C 1
ATOM 835 O O . ILE A 1 100 ? -4.937 -0.791 13.112 1.00 98.50 100 ILE A O 1
ATOM 839 N N . ALA A 1 101 ? -4.505 0.543 11.363 1.00 98.56 101 ALA A N 1
ATOM 840 C CA . ALA A 1 101 ? -5.849 1.107 11.303 1.00 98.56 101 ALA A CA 1
ATOM 841 C C . ALA A 1 101 ? -6.913 0.031 11.030 1.00 98.56 101 ALA A C 1
ATOM 843 O O . ALA A 1 101 ? -7.953 0.032 11.688 1.00 98.56 101 ALA A O 1
ATOM 844 N N . LEU A 1 102 ? -6.637 -0.912 10.121 1.00 97.88 102 LEU A N 1
ATOM 845 C CA . LEU A 1 102 ? -7.528 -2.030 9.812 1.00 97.88 102 LEU A CA 1
ATOM 846 C C . LEU A 1 102 ? -7.741 -2.929 11.035 1.00 97.88 102 LEU A C 1
ATOM 848 O O . LEU A 1 102 ? -8.879 -3.222 11.386 1.00 97.88 102 LEU A O 1
ATOM 852 N N . PHE A 1 103 ? -6.661 -3.301 11.729 1.00 97.06 103 PHE A N 1
ATOM 853 C CA . PHE A 1 103 ? -6.721 -4.079 12.970 1.00 97.06 103 PHE A CA 1
ATOM 854 C C . PHE A 1 103 ? -7.554 -3.381 14.058 1.00 97.06 103 PHE A C 1
ATOM 856 O O . PHE A 1 103 ? -8.293 -4.028 14.794 1.00 97.06 103 PHE A O 1
ATOM 863 N N . GLN A 1 104 ? -7.484 -2.051 14.129 1.00 97.12 104 GLN A N 1
ATOM 864 C CA . GLN A 1 104 ? -8.252 -1.236 15.075 1.00 97.12 104 GLN A CA 1
ATOM 865 C C . GLN A 1 104 ? -9.695 -0.939 14.618 1.00 97.12 104 GLN A C 1
ATOM 867 O O . GLN A 1 104 ? -10.386 -0.160 15.275 1.00 97.12 104 GLN A O 1
ATOM 872 N N . GLY A 1 105 ? -10.151 -1.491 13.487 1.00 97.62 105 GLY A N 1
ATOM 873 C CA . GLY A 1 105 ? -11.485 -1.230 12.932 1.00 97.62 105 GLY A CA 1
ATOM 874 C C . GLY A 1 105 ? -11.680 0.195 12.397 1.00 97.62 105 GLY A C 1
ATOM 875 O O . GLY A 1 105 ? -12.805 0.626 12.155 1.00 97.62 105 GLY A O 1
ATOM 876 N N . LYS A 1 106 ? -10.598 0.957 12.198 1.00 98.44 106 LYS A N 1
ATOM 877 C CA . LYS A 1 106 ? -10.622 2.324 11.655 1.00 98.44 106 LYS A CA 1
ATOM 878 C C . LYS A 1 106 ? -10.604 2.272 10.126 1.00 98.44 106 LYS A C 1
ATOM 880 O O . LYS A 1 106 ? -9.630 2.684 9.497 1.00 98.44 106 LYS A O 1
ATOM 885 N N . LEU A 1 107 ? -11.676 1.742 9.538 1.00 98.50 107 LEU A N 1
ATOM 886 C CA . LEU A 1 107 ? -11.726 1.367 8.120 1.00 98.50 107 LEU A CA 1
ATOM 887 C C . LEU A 1 107 ? -11.440 2.530 7.159 1.00 98.50 107 LEU A C 1
ATOM 889 O O . LEU A 1 107 ? -10.644 2.368 6.244 1.00 98.50 107 LEU A O 1
ATOM 893 N N . GLU A 1 108 ? -11.984 3.724 7.402 1.00 98.44 108 GLU A N 1
ATOM 894 C CA . GLU A 1 108 ? -11.711 4.893 6.544 1.00 98.44 108 GLU A CA 1
ATOM 895 C C . GLU A 1 108 ? -10.234 5.313 6.566 1.00 98.44 108 GLU A C 1
ATOM 897 O O . GLU A 1 108 ? -9.649 5.659 5.538 1.00 98.44 108 GLU A O 1
ATOM 902 N N . LEU A 1 109 ? -9.596 5.242 7.738 1.00 98.56 109 LEU A N 1
ATOM 903 C CA . LEU A 1 109 ? -8.174 5.553 7.877 1.00 98.56 109 LEU A CA 1
ATOM 904 C C . LEU A 1 109 ? -7.307 4.474 7.217 1.00 98.56 109 LEU A C 1
ATOM 906 O O . LEU A 1 109 ? -6.323 4.796 6.549 1.00 98.56 109 LEU A O 1
ATOM 910 N N . ALA A 1 110 ? -7.692 3.204 7.367 1.00 98.81 110 ALA A N 1
ATOM 911 C CA . ALA A 1 110 ? -7.045 2.091 6.686 1.00 98.81 110 ALA A CA 1
ATOM 912 C C . ALA A 1 110 ? -7.125 2.270 5.165 1.00 98.81 110 ALA A C 1
ATOM 914 O O . ALA A 1 110 ? -6.094 2.258 4.492 1.00 98.81 110 ALA A O 1
ATOM 915 N N . ARG A 1 111 ? -8.323 2.540 4.635 1.00 98.75 111 ARG A N 1
ATOM 916 C CA . ARG A 1 111 ? -8.554 2.817 3.214 1.00 98.75 111 ARG A CA 1
ATOM 917 C C . ARG A 1 111 ? -7.691 3.968 2.712 1.00 98.75 111 ARG A C 1
ATOM 919 O O . ARG A 1 111 ? -7.108 3.844 1.639 1.00 98.75 111 ARG A O 1
ATOM 926 N N . ALA A 1 112 ? -7.564 5.056 3.473 1.00 98.56 112 ALA A N 1
ATOM 927 C CA . ALA A 1 112 ? -6.744 6.198 3.074 1.00 98.56 112 ALA A CA 1
ATOM 928 C C . ALA A 1 112 ? -5.262 5.821 2.891 1.00 98.56 112 ALA A C 1
ATOM 930 O O . ALA A 1 112 ? -4.670 6.122 1.853 1.00 98.56 112 ALA A O 1
ATOM 931 N N . HIS A 1 113 ? -4.660 5.129 3.861 1.00 98.81 113 HIS A N 1
ATOM 932 C CA . HIS A 1 113 ? -3.251 4.730 3.777 1.00 98.81 113 HIS A CA 1
ATOM 933 C C . HIS A 1 113 ? -3.006 3.628 2.739 1.00 98.81 113 HIS A C 1
ATOM 935 O O . HIS A 1 113 ? -2.093 3.735 1.917 1.00 98.81 113 HIS A O 1
ATOM 941 N N . LEU A 1 114 ? -3.836 2.585 2.738 1.00 98.88 114 LEU A N 1
ATOM 942 C CA . LEU A 1 114 ? -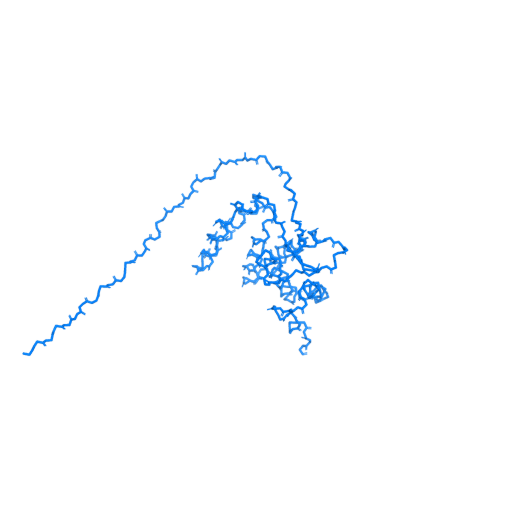3.693 1.445 1.831 1.00 98.88 114 LEU A CA 1
ATOM 943 C C . LEU A 1 114 ? -4.010 1.838 0.381 1.00 98.88 114 LEU A C 1
ATOM 945 O O . LEU A 1 114 ? -3.307 1.422 -0.539 1.00 98.88 114 LEU A O 1
ATOM 949 N N . GLY A 1 115 ? -5.009 2.700 0.178 1.00 98.69 115 GLY A N 1
ATOM 950 C CA . GLY A 1 115 ? -5.338 3.293 -1.116 1.00 98.69 115 GLY A CA 1
ATOM 951 C C . GLY A 1 115 ? -4.191 4.135 -1.667 1.00 98.69 115 GLY A C 1
ATOM 952 O O . GLY A 1 115 ? -3.809 3.962 -2.821 1.00 98.69 115 GLY A O 1
ATOM 953 N N . TYR A 1 116 ? -3.558 4.963 -0.831 1.00 98.62 116 TYR A N 1
ATOM 954 C CA . TYR A 1 116 ? -2.390 5.736 -1.255 1.00 98.62 116 TYR A CA 1
ATOM 955 C C . TYR A 1 116 ? -1.202 4.833 -1.632 1.00 98.62 116 TYR A C 1
ATOM 957 O O . TYR A 1 116 ? -0.539 5.062 -2.644 1.00 98.62 116 TYR A O 1
ATOM 965 N N . ALA A 1 117 ? -0.945 3.763 -0.869 1.00 98.62 117 ALA A N 1
ATOM 966 C CA . ALA A 1 117 ? 0.074 2.772 -1.224 1.00 98.62 117 ALA A CA 1
ATOM 967 C C . ALA A 1 117 ? -0.227 2.081 -2.569 1.00 98.62 117 ALA A C 1
ATOM 969 O O . ALA A 1 117 ? 0.678 1.892 -3.386 1.00 98.62 117 ALA A O 1
ATOM 970 N N . TYR A 1 118 ? -1.494 1.751 -2.828 1.00 98.69 118 TYR A N 1
ATOM 971 C CA . TYR A 1 118 ? -1.941 1.193 -4.103 1.00 98.69 118 TYR A CA 1
ATOM 972 C C . TYR A 1 118 ? -1.754 2.182 -5.267 1.00 98.69 118 TYR A C 1
ATOM 974 O O . TYR A 1 118 ? -1.196 1.815 -6.304 1.00 98.69 118 TYR A O 1
ATOM 982 N N . GLU A 1 119 ? -2.114 3.455 -5.083 1.00 98.31 119 GLU A N 1
ATOM 983 C CA . GLU A 1 119 ? -1.891 4.523 -6.067 1.00 98.31 119 GLU A CA 1
ATOM 984 C C . GLU A 1 119 ? -0.406 4.711 -6.397 1.00 98.31 119 GLU A C 1
ATOM 986 O O . GLU A 1 119 ? -0.049 4.870 -7.566 1.00 98.31 119 GLU A O 1
ATOM 991 N N . LEU A 1 120 ? 0.483 4.638 -5.401 1.00 97.75 120 LEU A N 1
ATOM 992 C CA . LEU A 1 120 ? 1.929 4.657 -5.630 1.00 97.75 120 LEU A CA 1
ATOM 993 C C . LEU A 1 120 ? 2.372 3.519 -6.566 1.00 97.75 120 LEU A C 1
ATOM 995 O O . LEU A 1 120 ? 3.179 3.749 -7.469 1.00 97.75 120 LEU A O 1
ATOM 999 N N . GLY A 1 121 ? 1.825 2.312 -6.394 1.00 97.75 121 GLY A N 1
ATOM 1000 C CA . GLY A 1 121 ? 2.093 1.169 -7.271 1.00 97.75 121 GLY A CA 1
ATOM 1001 C C . GLY A 1 121 ? 1.550 1.342 -8.691 1.00 97.75 121 GLY A C 1
ATOM 1002 O O . GLY A 1 121 ? 2.253 1.061 -9.668 1.00 97.75 121 GLY A O 1
ATOM 1003 N N . LEU A 1 122 ? 0.324 1.856 -8.827 1.00 97.75 122 LEU A N 1
ATOM 1004 C CA . LEU A 1 122 ? -0.268 2.182 -10.129 1.00 97.75 122 LEU A CA 1
ATOM 1005 C C . LEU A 1 122 ? 0.545 3.251 -10.869 1.00 97.75 122 LEU A C 1
ATOM 1007 O O . LEU A 1 122 ? 0.804 3.117 -12.065 1.00 97.75 122 LEU A O 1
ATOM 1011 N N . ASN A 1 123 ? 1.007 4.278 -10.158 1.00 97.00 123 ASN A N 1
ATOM 1012 C CA . ASN A 1 123 ? 1.853 5.327 -10.721 1.00 97.00 123 ASN A CA 1
ATOM 1013 C C . ASN A 1 123 ? 3.224 4.785 -11.150 1.00 97.00 123 ASN A C 1
ATOM 1015 O O . ASN A 1 123 ? 3.706 5.132 -12.227 1.00 97.00 123 ASN A O 1
ATOM 1019 N N . ALA A 1 124 ? 3.831 3.906 -10.345 1.00 97.00 124 ALA A N 1
ATOM 1020 C CA . ALA A 1 124 ? 5.131 3.308 -10.644 1.00 97.00 124 ALA A CA 1
ATOM 1021 C C . ALA A 1 124 ? 5.104 2.386 -11.873 1.00 97.00 124 ALA A C 1
ATOM 1023 O O . ALA A 1 124 ? 6.077 2.325 -12.625 1.00 97.00 124 ALA A O 1
ATOM 1024 N N . THR A 1 125 ? 4.005 1.655 -12.065 1.00 96.69 125 THR A N 1
ATOM 1025 C CA . THR A 1 125 ? 3.829 0.715 -13.183 1.00 96.69 125 THR A CA 1
ATOM 1026 C C . THR A 1 125 ? 3.335 1.413 -14.451 1.00 96.69 125 THR A C 1
ATOM 1028 O O . THR A 1 125 ? 3.765 1.076 -15.555 1.00 96.69 125 THR A O 1
ATOM 1031 N N . GLY A 1 126 ? 2.474 2.420 -14.304 1.00 94.25 126 GLY A N 1
ATOM 1032 C CA . GLY A 1 126 ? 1.828 3.113 -15.410 1.00 94.25 126 GLY A CA 1
ATOM 1033 C C . GLY A 1 126 ? 0.708 2.292 -16.064 1.00 94.25 126 GLY A C 1
ATOM 1034 O O . GLY A 1 126 ? 0.589 1.078 -15.903 1.00 94.25 126 GLY A O 1
ATOM 1035 N N . LYS A 1 127 ? -0.130 2.966 -16.863 1.00 89.88 127 LYS A N 1
ATOM 1036 C CA . LYS A 1 127 ? -1.371 2.392 -17.430 1.00 89.88 127 LYS A CA 1
ATOM 1037 C C . LYS A 1 127 ? -1.158 1.182 -18.351 1.00 89.88 127 LYS A C 1
ATOM 1039 O O . LYS A 1 127 ? -2.033 0.330 -18.450 1.00 89.88 127 LYS A O 1
ATOM 1044 N N . ASN A 1 128 ? -0.003 1.101 -19.011 1.00 90.75 128 ASN A N 1
ATOM 1045 C CA . ASN A 1 128 ? 0.296 0.086 -20.029 1.00 90.75 128 ASN A CA 1
ATOM 1046 C C . ASN A 1 128 ? 1.215 -1.030 -19.510 1.00 90.75 128 ASN A C 1
ATOM 1048 O O . ASN A 1 128 ? 1.863 -1.713 -20.300 1.00 90.75 128 ASN A O 1
ATOM 1052 N N . PHE A 1 129 ? 1.316 -1.207 -18.191 1.00 96.12 129 PHE A N 1
ATOM 1053 C CA . PHE A 1 129 ? 2.150 -2.254 -17.616 1.00 96.12 129 PHE A CA 1
ATOM 1054 C C . PHE A 1 129 ? 1.593 -3.651 -17.923 1.00 96.12 129 PHE A C 1
ATOM 1056 O O . PHE A 1 129 ? 0.452 -3.983 -17.578 1.00 96.12 129 PHE A O 1
ATOM 1063 N N . THR A 1 130 ? 2.426 -4.476 -18.558 1.00 93.94 130 THR A N 1
ATOM 1064 C CA . THR A 1 130 ? 2.132 -5.876 -18.907 1.00 93.94 130 THR A CA 1
ATOM 1065 C C . THR A 1 130 ? 3.042 -6.872 -18.186 1.00 93.94 130 THR A C 1
ATOM 1067 O O . THR A 1 130 ? 3.025 -8.053 -18.515 1.00 93.94 130 THR A O 1
ATOM 1070 N N . GLY A 1 131 ? 3.878 -6.401 -17.257 1.00 96.44 131 GLY A N 1
ATOM 1071 C CA . GLY A 1 131 ? 4.765 -7.253 -16.473 1.00 96.44 131 GLY A CA 1
ATOM 1072 C C . GLY A 1 131 ? 4.101 -7.814 -15.217 1.00 96.44 131 GLY A C 1
ATOM 1073 O O . GLY A 1 131 ? 2.967 -7.480 -14.874 1.00 96.44 131 GLY A O 1
ATOM 1074 N N . ARG A 1 132 ? 4.867 -8.631 -14.502 1.00 97.94 132 ARG A N 1
ATOM 1075 C CA . ARG A 1 132 ? 4.562 -9.184 -13.187 1.00 97.94 132 ARG A CA 1
ATOM 1076 C C . ARG A 1 132 ? 5.445 -8.539 -12.125 1.00 97.94 132 ARG A C 1
ATOM 1078 O O . ARG A 1 132 ? 6.620 -8.259 -12.365 1.00 97.94 132 ARG A O 1
ATOM 1085 N N . LEU A 1 133 ? 4.886 -8.364 -10.937 1.00 98.38 133 LEU A N 1
ATOM 1086 C CA . LEU A 1 133 ? 5.561 -7.985 -9.701 1.00 98.38 133 LEU A CA 1
ATOM 1087 C C . LEU A 1 133 ? 5.393 -9.142 -8.706 1.00 98.38 133 LEU A C 1
ATOM 1089 O O . LEU A 1 133 ? 4.435 -9.140 -7.945 1.00 98.38 133 LEU A O 1
ATOM 1093 N N . PRO A 1 134 ? 6.285 -10.148 -8.693 1.00 98.12 134 PRO A N 1
ATOM 1094 C CA . PRO A 1 134 ? 6.134 -11.285 -7.789 1.00 98.12 134 PRO A CA 1
ATOM 1095 C C . PRO A 1 134 ? 6.344 -10.886 -6.325 1.00 98.12 134 PRO A C 1
ATOM 1097 O O . PRO A 1 134 ? 7.321 -10.196 -6.014 1.00 98.12 134 PRO A O 1
ATOM 1100 N N . PHE A 1 135 ? 5.513 -11.400 -5.420 1.00 98.19 135 PHE A N 1
ATOM 1101 C CA . PHE A 1 135 ? 5.609 -11.212 -3.966 1.00 98.19 135 PHE A CA 1
ATOM 1102 C C . PHE A 1 135 ? 6.890 -11.792 -3.366 1.00 98.19 135 PHE A C 1
ATOM 1104 O O . PHE A 1 135 ? 7.421 -11.300 -2.369 1.00 98.19 135 PHE A O 1
ATOM 1111 N N . ALA A 1 136 ? 7.454 -12.819 -4.004 1.00 96.56 136 ALA A N 1
ATOM 1112 C CA . ALA A 1 136 ? 8.739 -13.376 -3.599 1.00 96.56 136 ALA A CA 1
ATOM 1113 C C . ALA A 1 136 ? 9.870 -12.325 -3.616 1.00 96.56 136 ALA A C 1
ATOM 1115 O O . ALA A 1 136 ? 10.844 -12.476 -2.876 1.00 96.56 136 ALA A O 1
ATOM 1116 N N . ARG A 1 137 ? 9.742 -11.247 -4.409 1.00 97.25 137 ARG A N 1
ATOM 1117 C CA . ARG A 1 137 ? 10.706 -10.140 -4.451 1.00 97.25 137 ARG A CA 1
ATOM 1118 C C . ARG A 1 137 ? 10.490 -9.191 -3.267 1.00 97.25 137 ARG A C 1
ATOM 1120 O O . ARG A 1 137 ? 9.430 -8.573 -3.194 1.00 97.25 137 ARG A O 1
ATOM 1127 N N . PRO A 1 138 ? 11.491 -9.006 -2.381 1.00 96.94 138 PRO A N 1
ATOM 1128 C CA . PRO A 1 138 ? 11.333 -8.183 -1.181 1.00 96.94 138 PRO A CA 1
ATOM 1129 C C . PRO A 1 138 ? 10.835 -6.761 -1.457 1.00 96.94 138 PRO A C 1
ATOM 1131 O O . PRO A 1 138 ? 9.936 -6.294 -0.771 1.00 96.94 138 PRO A O 1
ATOM 1134 N N . SER A 1 139 ? 11.339 -6.104 -2.505 1.00 97.25 139 SER A N 1
ATOM 1135 C CA . SER A 1 139 ? 10.931 -4.743 -2.879 1.00 97.25 139 SER A CA 1
ATOM 1136 C C . SER A 1 139 ? 9.470 -4.625 -3.322 1.00 97.25 139 SER A C 1
ATOM 1138 O O . SER A 1 139 ? 8.904 -3.542 -3.226 1.00 97.25 139 SER A O 1
ATOM 1140 N N . ASN A 1 140 ? 8.841 -5.711 -3.777 1.00 98.56 140 ASN A N 1
ATOM 1141 C CA . ASN A 1 140 ? 7.436 -5.711 -4.191 1.00 98.56 140 ASN A CA 1
ATOM 1142 C C . ASN A 1 140 ? 6.480 -5.969 -3.020 1.00 98.56 140 ASN A C 1
ATOM 1144 O O . ASN A 1 140 ? 5.312 -5.586 -3.098 1.00 98.56 140 ASN A O 1
ATOM 1148 N N . ARG A 1 141 ? 6.955 -6.615 -1.944 1.00 98.25 141 ARG A N 1
ATOM 1149 C CA . ARG A 1 141 ? 6.104 -7.069 -0.833 1.00 98.25 141 ARG A CA 1
ATOM 1150 C C . ARG A 1 141 ? 5.276 -5.952 -0.213 1.00 98.25 141 ARG A C 1
ATOM 1152 O O . ARG A 1 141 ? 4.076 -6.178 -0.082 1.00 98.25 141 ARG A O 1
ATOM 1159 N N . PRO A 1 142 ? 5.826 -4.761 0.102 1.00 98.19 142 PRO A N 1
ATOM 1160 C CA . PRO A 1 142 ? 5.023 -3.719 0.730 1.00 98.19 142 PRO A CA 1
ATOM 1161 C C . PRO A 1 142 ? 3.819 -3.306 -0.130 1.00 98.19 142 PRO A C 1
ATOM 1163 O O . PRO A 1 142 ? 2.729 -3.113 0.398 1.00 98.19 142 PRO A O 1
ATOM 1166 N N . LEU A 1 143 ? 3.972 -3.249 -1.462 1.00 98.69 143 LEU A N 1
ATOM 1167 C CA . LEU A 1 143 ? 2.879 -2.875 -2.367 1.00 98.69 143 LEU A CA 1
ATOM 1168 C C . LEU A 1 143 ? 1.812 -3.960 -2.418 1.00 98.69 143 LEU A C 1
ATOM 1170 O O . LEU A 1 143 ? 0.627 -3.678 -2.263 1.00 98.69 143 LEU A O 1
ATOM 1174 N N . LEU A 1 144 ? 2.227 -5.200 -2.653 1.00 98.75 144 LEU A N 1
ATOM 1175 C CA . LEU A 1 144 ? 1.295 -6.312 -2.812 1.00 98.75 144 LEU A CA 1
ATOM 1176 C C . LEU A 1 144 ? 0.567 -6.609 -1.500 1.00 98.75 144 LEU A C 1
ATOM 1178 O O . LEU A 1 144 ? -0.634 -6.861 -1.515 1.00 98.75 144 LEU A O 1
ATOM 1182 N N . GLN A 1 145 ? 1.265 -6.493 -0.366 1.00 98.69 145 GLN A N 1
ATOM 1183 C CA . GLN A 1 145 ? 0.654 -6.628 0.948 1.00 98.69 145 GLN A CA 1
ATOM 1184 C C . GLN A 1 145 ? -0.327 -5.489 1.236 1.00 98.69 145 GLN A C 1
ATOM 1186 O O . GLN A 1 145 ? -1.439 -5.767 1.670 1.00 98.69 145 GLN A O 1
ATOM 1191 N N . ALA A 1 146 ? 0.027 -4.231 0.945 1.00 98.81 146 ALA A N 1
ATOM 1192 C CA . ALA A 1 146 ? -0.902 -3.108 1.093 1.00 98.81 146 ALA A CA 1
ATOM 1193 C C . ALA A 1 146 ? -2.137 -3.257 0.195 1.00 98.81 146 ALA A C 1
ATOM 1195 O O . ALA A 1 146 ? -3.244 -2.931 0.604 1.00 98.81 146 ALA A O 1
ATOM 1196 N N . THR A 1 147 ? -1.958 -3.781 -1.019 1.00 98.75 147 THR A N 1
ATOM 1197 C CA . THR A 1 147 ? -3.048 -4.022 -1.975 1.00 98.75 147 THR A CA 1
ATOM 1198 C C . THR A 1 147 ? -3.984 -5.129 -1.481 1.00 98.75 147 THR A C 1
ATOM 1200 O O . THR A 1 147 ? -5.201 -5.003 -1.590 1.00 98.75 147 THR A O 1
ATOM 1203 N N . TYR A 1 148 ? -3.438 -6.196 -0.894 1.00 98.75 148 TYR A N 1
ATOM 1204 C CA . TYR A 1 148 ? -4.236 -7.237 -0.246 1.00 98.75 148 TYR A CA 1
ATOM 1205 C C . TYR A 1 148 ? -4.974 -6.708 0.991 1.00 98.75 148 TYR A C 1
ATOM 1207 O O . TYR A 1 148 ? -6.166 -6.951 1.157 1.00 98.75 148 TYR A O 1
ATOM 1215 N N . ASP A 1 149 ? -4.292 -5.942 1.841 1.00 98.62 149 ASP A N 1
ATOM 1216 C CA . ASP A 1 149 ? -4.908 -5.336 3.022 1.00 98.62 149 ASP A CA 1
ATOM 1217 C C . ASP A 1 149 ? -6.013 -4.337 2.594 1.00 98.62 149 ASP A C 1
ATOM 1219 O O . ASP A 1 149 ? -7.060 -4.258 3.237 1.00 98.62 149 ASP A O 1
ATOM 1223 N N . LEU A 1 150 ? -5.833 -3.619 1.471 1.00 98.81 150 LEU A N 1
ATOM 1224 C CA . LEU A 1 150 ? -6.854 -2.744 0.878 1.00 98.81 150 LEU A CA 1
ATOM 1225 C C . LEU A 1 150 ? -8.077 -3.544 0.431 1.00 98.81 150 LEU A C 1
ATOM 1227 O O . LEU A 1 150 ? -9.196 -3.144 0.728 1.00 98.81 150 LEU A O 1
ATOM 1231 N N . LEU A 1 151 ? -7.875 -4.673 -0.252 1.00 98.50 151 LEU A N 1
ATOM 1232 C CA . LEU A 1 151 ? -8.953 -5.588 -0.634 1.00 98.50 151 LEU A CA 1
ATOM 1233 C C . LEU A 1 151 ? -9.793 -5.991 0.590 1.00 98.50 151 LEU A C 1
ATOM 1235 O O . LEU A 1 151 ? -11.015 -5.864 0.560 1.00 98.50 151 LEU A O 1
ATOM 1239 N N . GLN A 1 152 ? -9.146 -6.408 1.683 1.00 98.00 152 GLN A N 1
ATOM 1240 C CA . GLN A 1 152 ? -9.833 -6.755 2.934 1.00 98.00 152 GLN A CA 1
ATOM 1241 C C . GLN A 1 152 ? -10.610 -5.566 3.512 1.00 98.00 152 GLN A C 1
ATOM 1243 O O . GLN A 1 152 ? -11.757 -5.710 3.932 1.00 98.00 152 GLN A O 1
ATOM 1248 N N . CYS A 1 153 ? -9.996 -4.380 3.512 1.00 98.44 153 CYS A N 1
ATOM 1249 C CA . CYS A 1 153 ? -10.624 -3.152 3.986 1.00 98.44 153 CYS A CA 1
ATOM 1250 C C . CYS A 1 153 ? -11.876 -2.792 3.169 1.00 98.44 153 CYS A C 1
ATOM 1252 O O . CYS A 1 153 ? -12.903 -2.458 3.753 1.00 98.44 153 CYS A O 1
ATOM 1254 N N . LEU A 1 154 ? -11.818 -2.913 1.840 1.00 98.31 154 LEU A N 1
ATOM 1255 C CA . LEU A 1 154 ? -12.939 -2.622 0.943 1.00 98.31 154 LEU A CA 1
ATOM 1256 C C . LEU A 1 154 ? -14.098 -3.605 1.118 1.00 98.31 154 LEU A C 1
ATOM 1258 O O . LEU A 1 154 ? -15.249 -3.186 1.086 1.00 98.31 154 LEU A O 1
ATOM 1262 N N . ILE A 1 155 ? -13.809 -4.888 1.361 1.00 97.06 155 ILE A N 1
ATOM 1263 C CA . ILE A 1 155 ? -14.841 -5.883 1.689 1.00 97.06 155 ILE A CA 1
ATOM 1264 C C . ILE A 1 155 ? -15.557 -5.507 2.990 1.00 97.06 155 ILE A C 1
ATOM 1266 O O . ILE A 1 155 ? -16.780 -5.553 3.049 1.00 97.06 155 ILE A O 1
ATOM 1270 N N . GLN A 1 156 ? -14.818 -5.088 4.023 1.00 97.19 156 GLN A N 1
ATOM 1271 C CA . GLN A 1 156 ? -15.419 -4.651 5.292 1.00 97.19 156 GLN A CA 1
ATOM 1272 C C . GLN A 1 156 ? -16.222 -3.345 5.167 1.00 97.19 156 GLN A C 1
ATOM 1274 O O . GLN A 1 156 ? -17.098 -3.091 5.990 1.00 97.19 156 GLN A O 1
ATOM 1279 N N . LEU A 1 157 ? -15.931 -2.532 4.149 1.00 97.50 157 LEU A N 1
ATOM 1280 C CA . LEU A 1 157 ? -16.666 -1.312 3.807 1.00 97.50 157 LEU A CA 1
ATOM 1281 C C . LEU A 1 157 ? -17.850 -1.550 2.850 1.00 97.50 157 LEU A C 1
ATOM 1283 O O . LEU A 1 157 ? -18.491 -0.577 2.466 1.00 97.50 157 LEU A O 1
ATOM 1287 N N . ASP A 1 158 ? -18.141 -2.799 2.461 1.00 97.00 158 ASP A N 1
ATOM 1288 C CA . ASP A 1 158 ? -19.186 -3.150 1.477 1.00 97.00 158 ASP A CA 1
ATOM 1289 C C . ASP A 1 158 ? -18.918 -2.575 0.060 1.00 97.00 158 ASP A C 1
ATOM 1291 O O . ASP A 1 158 ? -19.795 -2.498 -0.798 1.00 97.00 158 ASP A O 1
ATOM 1295 N N . GLU A 1 159 ? -17.668 -2.195 -0.239 1.00 97.06 159 GLU A N 1
ATOM 1296 C CA . GLU A 1 159 ? -17.242 -1.652 -1.540 1.00 97.06 159 GLU A CA 1
ATOM 1297 C C . GLU A 1 159 ? -16.814 -2.772 -2.514 1.00 97.06 159 GLU A C 1
ATOM 1299 O O . GLU A 1 159 ? -15.704 -2.778 -3.059 1.00 97.06 159 GLU A O 1
ATOM 1304 N N . HIS A 1 160 ? -17.696 -3.750 -2.736 1.00 95.56 160 HIS A N 1
ATOM 1305 C CA . HIS A 1 160 ? -17.379 -5.003 -3.434 1.00 95.56 160 HIS A CA 1
ATOM 1306 C C . HIS A 1 160 ? -16.857 -4.844 -4.873 1.00 95.56 160 HIS A C 1
ATOM 1308 O O . HIS A 1 160 ? -15.919 -5.543 -5.262 1.00 95.56 160 HIS A O 1
ATOM 1314 N N . ASP A 1 161 ? -17.400 -3.913 -5.661 1.00 96.12 161 ASP A N 1
ATOM 1315 C CA . ASP A 1 161 ? -16.950 -3.684 -7.045 1.00 96.12 161 ASP A CA 1
ATOM 1316 C C . ASP A 1 161 ? -15.495 -3.194 -7.102 1.00 96.12 161 ASP A C 1
ATOM 1318 O O . ASP A 1 161 ? -14.686 -3.630 -7.936 1.00 96.12 161 ASP A O 1
ATOM 1322 N N . LEU A 1 162 ? -15.137 -2.295 -6.179 1.00 97.00 162 LEU A N 1
ATOM 1323 C CA . LEU A 1 162 ? -13.775 -1.789 -6.066 1.00 97.00 162 LEU A CA 1
ATOM 1324 C C . LEU A 1 162 ? -12.850 -2.872 -5.511 1.00 97.00 162 LEU A C 1
ATOM 1326 O O . LEU A 1 162 ? -11.751 -3.056 -6.034 1.00 97.00 162 LEU A O 1
ATOM 1330 N N . ALA A 1 163 ? -13.313 -3.632 -4.517 1.00 97.94 163 ALA A N 1
ATOM 1331 C CA . ALA A 1 163 ? -12.592 -4.769 -3.957 1.00 97.94 163 ALA A CA 1
ATOM 1332 C C . ALA A 1 163 ? -12.219 -5.782 -5.055 1.00 97.94 163 ALA A C 1
ATOM 1334 O O . ALA A 1 163 ? -11.050 -6.132 -5.218 1.00 97.94 163 ALA A O 1
ATOM 1335 N N . HIS A 1 164 ? -13.183 -6.171 -5.893 1.00 97.25 164 HIS A N 1
ATOM 1336 C CA . HIS A 1 164 ? -12.952 -7.067 -7.024 1.00 97.25 164 HIS A CA 1
ATOM 1337 C C . HIS A 1 164 ? -11.944 -6.484 -8.029 1.00 97.25 164 HIS A C 1
ATOM 1339 O O . HIS A 1 164 ? -11.039 -7.183 -8.485 1.00 97.25 164 HIS A O 1
ATOM 1345 N N . SER A 1 165 ? -12.039 -5.187 -8.329 1.00 97.38 165 SER A N 1
ATOM 1346 C CA . SER A 1 165 ? -11.094 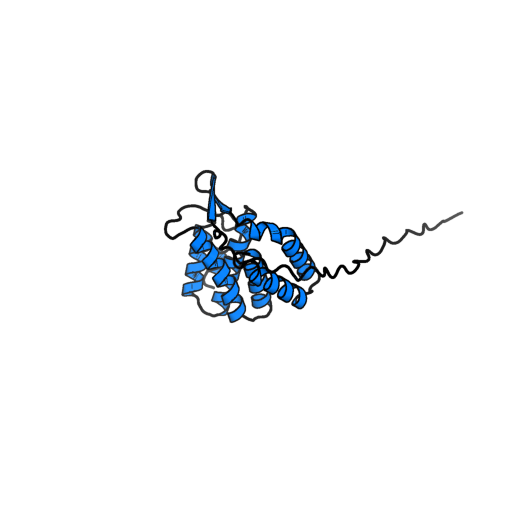-4.505 -9.225 1.00 97.38 165 SER A CA 1
ATOM 1347 C C . SER A 1 165 ? -9.659 -4.520 -8.674 1.00 97.38 165 SER A C 1
ATOM 1349 O O . SER A 1 165 ? -8.706 -4.792 -9.409 1.00 97.38 165 SER A O 1
ATOM 1351 N N . VAL A 1 166 ? -9.496 -4.281 -7.369 1.00 98.19 166 VAL A N 1
ATOM 1352 C CA . VAL A 1 166 ? -8.204 -4.353 -6.667 1.00 98.19 166 VAL A CA 1
ATOM 1353 C C . VAL A 1 166 ? -7.655 -5.783 -6.673 1.00 98.19 166 VAL A C 1
ATOM 1355 O O . VAL A 1 166 ? -6.477 -5.982 -6.975 1.00 98.19 166 VAL A O 1
ATOM 1358 N N . ALA A 1 167 ? -8.497 -6.789 -6.427 1.00 98.38 167 ALA A N 1
ATOM 1359 C CA . ALA A 1 167 ? -8.110 -8.198 -6.484 1.00 98.38 167 ALA A CA 1
ATOM 1360 C C . ALA A 1 167 ? -7.620 -8.615 -7.879 1.00 98.38 167 ALA A C 1
ATOM 1362 O O . ALA A 1 167 ? -6.573 -9.252 -8.011 1.00 98.38 167 ALA A O 1
ATOM 1363 N N . GLN A 1 168 ? -8.328 -8.207 -8.937 1.00 97.44 168 GLN A N 1
ATOM 1364 C CA . GLN A 1 168 ? -7.907 -8.457 -10.317 1.00 97.44 168 GLN A CA 1
ATOM 1365 C C . GLN A 1 168 ? -6.552 -7.817 -10.627 1.00 97.44 168 GLN A C 1
ATOM 1367 O O . GLN A 1 168 ? -5.704 -8.447 -11.263 1.00 97.44 168 GLN A O 1
ATOM 1372 N N . GLN A 1 169 ? -6.319 -6.587 -10.163 1.00 97.62 169 GLN A N 1
A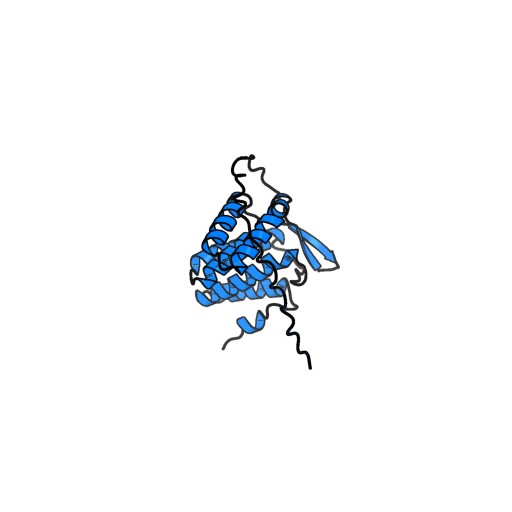TOM 1373 C CA . GLN A 1 169 ? -5.032 -5.924 -10.346 1.00 97.62 169 GLN A CA 1
ATOM 1374 C C . GLN A 1 169 ? -3.908 -6.634 -9.575 1.00 97.62 169 GLN A C 1
ATOM 1376 O O . GLN A 1 169 ? -2.815 -6.808 -10.118 1.00 97.62 169 GLN A O 1
ATOM 1381 N N . LEU A 1 170 ? -4.176 -7.092 -8.350 1.00 97.88 170 LEU A N 1
ATOM 1382 C CA . LEU A 1 170 ? -3.217 -7.847 -7.545 1.00 97.88 170 LEU A CA 1
ATOM 1383 C C . LEU A 1 170 ? -2.838 -9.175 -8.218 1.00 97.88 170 LEU A C 1
ATOM 1385 O O . LEU A 1 170 ? -1.653 -9.475 -8.347 1.00 97.88 170 LEU A O 1
ATOM 1389 N N . LEU A 1 171 ? -3.818 -9.915 -8.744 1.00 97.94 171 LEU A N 1
ATOM 1390 C CA . LEU A 1 171 ? -3.596 -11.151 -9.506 1.00 97.94 171 LEU A CA 1
ATOM 1391 C C . LEU A 1 171 ? -2.908 -10.912 -10.855 1.00 97.94 171 LEU A C 1
ATOM 1393 O O . LEU A 1 171 ? -2.179 -11.775 -11.340 1.00 97.94 171 LEU A O 1
ATOM 1397 N N . LYS A 1 172 ? -3.111 -9.745 -11.476 1.00 96.75 172 LYS A N 1
ATOM 1398 C CA . LYS A 1 172 ? -2.365 -9.346 -12.676 1.00 96.75 172 LYS A CA 1
ATOM 1399 C C . LYS A 1 172 ? -0.889 -9.117 -12.349 1.00 96.75 172 LYS A C 1
ATOM 1401 O O . LYS A 1 172 ? -0.024 -9.518 -13.125 1.00 96.75 172 LYS A O 1
ATOM 1406 N N . TRP A 1 173 ? -0.598 -8.474 -11.218 1.00 98.00 173 TRP A N 1
ATOM 1407 C CA . TRP A 1 173 ? 0.771 -8.266 -10.755 1.00 98.00 173 TRP A CA 1
ATOM 1408 C C . TRP A 1 173 ? 1.438 -9.571 -10.320 1.00 98.00 173 TRP A C 1
ATOM 1410 O O . TRP A 1 173 ? 2.567 -9.821 -10.739 1.00 98.00 173 TRP A O 1
ATOM 1420 N N . ASP A 1 174 ? 0.758 -10.428 -9.563 1.00 98.06 174 ASP A N 1
ATOM 1421 C CA . ASP A 1 174 ? 1.281 -11.739 -9.181 1.00 98.06 174 ASP A CA 1
ATOM 1422 C C . ASP A 1 174 ? 0.263 -12.870 -9.420 1.00 98.06 174 ASP A C 1
ATOM 1424 O O . ASP A 1 174 ? -0.503 -13.235 -8.524 1.00 98.06 174 ASP A O 1
ATOM 1428 N N . PRO A 1 175 ? 0.283 -13.491 -10.615 1.00 97.12 175 PRO A N 1
ATOM 1429 C CA . PRO A 1 175 ? -0.628 -14.584 -10.951 1.00 97.12 175 PRO A CA 1
ATOM 1430 C C . PRO A 1 175 ? -0.427 -15.855 -10.121 1.00 97.12 175 PRO A C 1
ATOM 1432 O O . PRO A 1 175 ? -1.331 -16.699 -10.101 1.00 97.12 175 PRO A O 1
ATOM 1435 N N . SER A 1 176 ? 0.743 -16.006 -9.477 1.00 97.00 176 SER A N 1
ATOM 1436 C CA . SER A 1 176 ? 1.043 -17.155 -8.611 1.00 97.00 176 SER A CA 1
ATOM 1437 C C . SER A 1 176 ? 0.245 -17.134 -7.310 1.00 97.00 176 SER A C 1
ATOM 1439 O O . SER A 1 176 ? 0.138 -18.168 -6.661 1.00 97.00 176 SER A O 1
ATOM 1441 N N . ASP A 1 177 ? -0.364 -15.985 -6.995 1.00 97.31 177 ASP A N 1
ATOM 1442 C CA . ASP A 1 177 ? -1.323 -15.802 -5.910 1.00 97.31 177 ASP A CA 1
ATOM 1443 C C . ASP A 1 177 ? -0.839 -16.286 -4.529 1.00 97.31 177 ASP A C 1
ATOM 1445 O O . ASP A 1 177 ? -1.522 -17.049 -3.846 1.00 97.31 177 ASP A O 1
ATOM 1449 N N . PRO A 1 178 ? 0.342 -15.831 -4.074 1.00 97.25 178 PRO A N 1
ATOM 1450 C CA . PRO A 1 178 ? 0.909 -16.248 -2.791 1.00 97.25 178 PRO A CA 1
ATOM 1451 C C . PRO A 1 178 ? 0.136 -15.705 -1.581 1.00 97.25 178 PRO A C 1
AT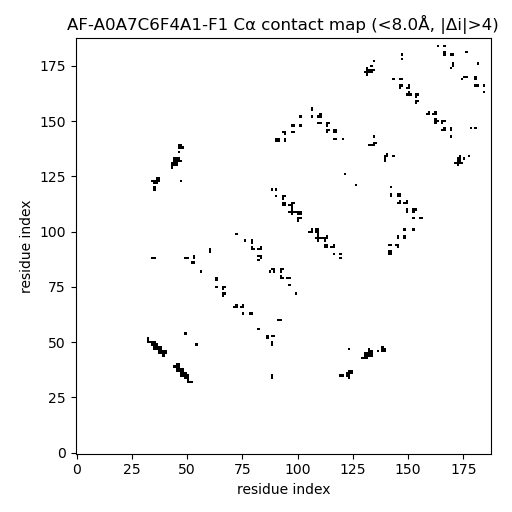OM 1453 O O . PRO A 1 178 ? 0.407 -16.108 -0.454 1.00 97.25 178 PRO A O 1
ATOM 1456 N N . LEU A 1 179 ? -0.790 -14.768 -1.806 1.00 96.56 179 LEU A N 1
ATOM 1457 C CA . LEU A 1 179 ? -1.655 -14.175 -0.787 1.00 96.56 179 LEU A CA 1
ATOM 1458 C C . LEU A 1 179 ? -3.074 -14.766 -0.799 1.00 96.56 179 LEU A C 1
ATOM 1460 O O . LEU A 1 179 ? -3.921 -14.274 -0.060 1.00 96.56 179 LEU A O 1
ATOM 1464 N N . HIS A 1 180 ? -3.337 -15.797 -1.612 1.00 96.88 180 HIS A N 1
ATOM 1465 C CA . HIS A 1 180 ? -4.634 -16.484 -1.677 1.00 96.88 180 HIS A CA 1
ATOM 1466 C C . HIS A 1 180 ? -5.819 -15.539 -1.968 1.00 96.88 180 HIS A C 1
ATOM 1468 O O . HIS A 1 180 ? -6.915 -15.671 -1.427 1.00 96.88 180 HIS A O 1
ATOM 1474 N N . VAL A 1 181 ? -5.609 -14.564 -2.853 1.00 96.69 181 VAL A N 1
ATOM 1475 C CA . VAL A 1 181 ? -6.580 -13.530 -3.242 1.00 96.69 181 VAL A CA 1
ATOM 1476 C C . VAL A 1 181 ? -7.845 -14.145 -3.836 1.00 96.69 181 VAL A C 1
ATOM 1478 O O . VAL A 1 181 ? -8.944 -13.641 -3.604 1.00 96.69 181 VAL A O 1
ATOM 1481 N N . ARG A 1 182 ? -7.719 -15.243 -4.591 1.00 94.31 182 ARG A N 1
ATOM 1482 C CA . ARG A 1 182 ? -8.879 -15.922 -5.197 1.00 94.31 182 ARG A CA 1
ATOM 1483 C C . ARG A 1 182 ? -9.849 -16.485 -4.157 1.00 94.31 182 ARG A C 1
ATOM 1485 O O . ARG A 1 182 ? -11.055 -16.492 -4.406 1.00 94.31 182 ARG A O 1
ATOM 1492 N N . ASP A 1 183 ? -9.344 -16.896 -2.999 1.00 92.81 183 ASP A N 1
ATOM 1493 C CA . ASP A 1 183 ? -10.165 -17.464 -1.927 1.00 92.81 183 ASP A CA 1
ATOM 1494 C C . ASP A 1 183 ? -11.006 -16.371 -1.253 1.00 92.81 183 ASP A C 1
ATOM 1496 O O . ASP A 1 183 ? -12.167 -16.586 -0.921 1.00 92.81 183 ASP A O 1
ATOM 1500 N N . VAL A 1 184 ? -10.452 -15.161 -1.142 1.00 88.06 184 VAL A N 1
ATOM 1501 C CA . VAL A 1 184 ? -11.126 -13.986 -0.566 1.00 88.06 184 VAL A CA 1
ATOM 1502 C C . VAL A 1 184 ? -12.283 -13.492 -1.441 1.00 88.06 184 VAL A C 1
ATOM 1504 O O . VAL A 1 184 ? -13.291 -13.019 -0.924 1.00 88.06 184 VAL A O 1
ATOM 1507 N N . CYS A 1 185 ? -12.145 -13.572 -2.766 1.00 75.69 185 CYS A N 1
ATOM 1508 C CA . CYS A 1 185 ? -13.153 -13.085 -3.714 1.00 75.69 185 CYS A CA 1
ATOM 1509 C C . CYS A 1 185 ? -14.186 -14.141 -4.132 1.00 75.69 185 CYS A C 1
ATOM 1511 O O . CYS A 1 185 ? -15.047 -13.844 -4.962 1.00 75.69 185 CYS A O 1
ATOM 1513 N N . SER A 1 186 ? -14.101 -15.367 -3.611 1.00 68.00 186 SER A N 1
ATOM 1514 C CA . SER A 1 186 ? -15.085 -16.405 -3.915 1.00 68.00 186 SER A CA 1
ATOM 1515 C C . SER A 1 186 ? -16.405 -16.094 -3.195 1.00 68.00 186 SER A C 1
ATOM 1517 O O . SER A 1 186 ? -16.376 -15.818 -1.995 1.00 68.00 186 SER A O 1
ATOM 1519 N N . PRO A 1 187 ? -17.561 -16.103 -3.890 1.00 53.38 187 PRO A N 1
ATOM 1520 C CA . PRO A 1 187 ? -18.845 -15.929 -3.223 1.00 53.38 187 PRO A CA 1
ATOM 1521 C C . PRO A 1 187 ? -19.049 -17.073 -2.221 1.00 53.38 187 PRO A C 1
ATOM 1523 O O . PRO A 1 187 ? -18.823 -18.236 -2.565 1.00 53.38 187 PRO A O 1
ATOM 1526 N N . ALA A 1 188 ? -19.431 -16.718 -0.993 1.00 50.59 188 ALA A N 1
ATOM 1527 C CA . ALA A 1 188 ? -19.863 -17.669 0.030 1.00 50.59 188 ALA A CA 1
ATOM 1528 C C . ALA A 1 188 ? -21.165 -18.379 -0.373 1.00 50.59 188 ALA A C 1
ATOM 1530 O O . ALA A 1 188 ? -22.006 -17.739 -1.050 1.00 50.59 188 ALA A O 1
#

Mean predicted aligned error: 8.85 Å

Sequence (188 aa):
MGSQSEDSPEPPKKQSGKRRRSWRAREKKHEQSPGITVRRIDNDVFELVFPRKVRMFSDDIEEVHDMLAHEEWDLAVDELLWLLRECRELLEAHQLLGRIALFQGKLELARAHLGYAYELGLNATGKNFTGRLPFARPSNRPLLQATYDLLQCLIQLDEHDLAHSVAQQLLKWDPSDPLHVRDVCSPA

Solvent-accessible surface area (backbone atoms only — not comparable to full-atom values): 10926 Å² total; per-residue (Å²): 138,87,81,87,80,83,83,77,81,80,80,83,80,80,78,84,72,86,73,83,75,86,70,92,78,74,94,66,83,86,68,86,68,66,67,53,34,63,42,81,78,48,98,57,37,36,37,54,42,70,34,73,71,50,68,72,43,52,66,59,51,51,52,36,52,54,28,53,78,69,68,36,54,71,60,31,50,55,50,38,55,52,48,41,73,76,38,79,80,36,43,52,45,27,24,51,53,11,50,53,26,45,76,70,67,38,46,72,61,12,42,54,28,10,48,52,29,38,50,49,50,51,64,25,56,42,97,83,60,83,50,28,44,45,64,90,40,74,67,27,30,42,47,56,50,15,38,50,53,33,30,56,43,26,52,77,66,70,38,52,73,59,20,51,52,46,47,53,52,50,40,57,28,26,74,84,43,91,79,49,56,70,68,74,71,50,84,130

Nearest PDB structures (foldseek):
  6b85-assembly1_J  TM=9.004E-01  e=8.845E-03  synthetic construct
  5lyn-assembly1_B  TM=8.365E-01  e=1.432E-02  Saccharomyces cerevisiae
  4j8e-assembly1_A  TM=8.124E-01  e=1.431E-01  Rattus norvegicus
  5a01-assembly3_C  TM=5.194E-01  e=1.681E-02  Drosophila melanogaster
  8gh3-assembly1_F  TM=6.792E-01  e=9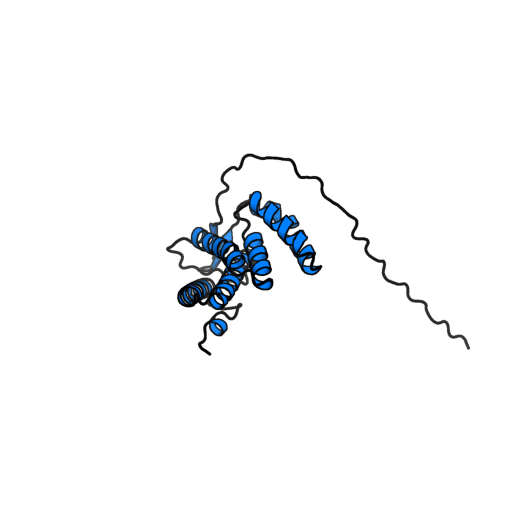.318E-01  Trypanosoma cruzi cruzi

Foldseek 3Di:
DDDDDDDDDDDDDDDPDDDPPPPPDDDDPPDPFDAWAWDDDDDQEIFIDGTPLLVVCPVVVVVLVVCVVVVVLVVSLVSLVVSCVSPVRNLLSLLVQLVSCVVVVVLVSNLVSLVSSQVSVCVRQDPPRQGAHACVDVRSVSSLSSLVSNLVSCVVVVVLVVSVVSLVVSCSNPVVPPVVSVVVNDDD